Protein AF-A0A7X9GGC3-F1 (afdb_monomer_lite)

Sequence (359 aa):
ELAGDHRVLQQRFDADRTALFRSDPRTLWQEMLRDVRDAEDDEPYTGTAALLSRGYGDGPHRGIAFVTVCRCLGIPARLNPETRSPQYFDGARFVDVQARESDRLVACTLTAPGRDDTPRYGVDWTISRLQRTPYGMDFSTIDLGDVPWTDGAAHIRLEPGTYRVITTTRLPNGSQLAASQTLRVADEDRTIALDWRRPAQSDLLAHLPLEDLPLIADDGADTPLSEVLHGRRGVVFILDAHGSEPSIHVLDELRESLAERPDSDTGTEPVIALCPHDAPVSAPITAMLARLPRRFRLWRCSEPTAARLARITFVDPDKSPVIVVIRPGQAQDDPLTGIYACSGYNVGSVELALRLNRV

Structure (mmCIF, N/CA/C/O backbone):
data_AF-A0A7X9GGC3-F1
#
_entry.id   AF-A0A7X9GGC3-F1
#
loop_
_atom_site.group_PDB
_atom_site.id
_atom_site.type_symbol
_atom_site.label_atom_id
_atom_site.label_alt_id
_atom_site.label_comp_id
_atom_site.label_asym_id
_atom_site.label_entity_id
_atom_site.label_seq_id
_atom_site.pdbx_PDB_ins_code
_atom_site.Cartn_x
_atom_site.Cartn_y
_atom_site.Cartn_z
_atom_site.occupancy
_atom_site.B_iso_or_equiv
_atom_site.auth_seq_id
_atom_site.auth_comp_id
_atom_site.auth_asym_id
_atom_site.auth_atom_id
_atom_site.pdbx_PDB_model_num
ATOM 1 N N . GLU A 1 1 ? 30.949 33.202 -26.113 1.00 35.88 1 GLU A N 1
ATOM 2 C CA . GLU A 1 1 ? 32.213 32.697 -26.699 1.00 35.88 1 GLU A CA 1
ATOM 3 C C . GLU A 1 1 ? 32.019 31.614 -27.780 1.00 35.88 1 GLU A C 1
ATOM 5 O O . GLU A 1 1 ? 32.900 30.801 -27.993 1.00 35.88 1 GLU A O 1
ATOM 10 N N . LEU A 1 2 ? 30.919 31.606 -28.549 1.00 37.94 2 LEU A N 1
ATOM 11 C CA . LEU A 1 2 ? 30.657 30.540 -29.543 1.00 37.94 2 LEU A CA 1
ATOM 12 C C . LEU A 1 2 ? 31.367 30.722 -30.904 1.00 37.94 2 LEU A C 1
ATOM 14 O O . LEU A 1 2 ? 31.345 29.815 -31.728 1.00 37.94 2 LEU A O 1
ATOM 18 N N . ALA A 1 3 ? 32.000 31.872 -31.159 1.00 40.12 3 ALA A N 1
ATOM 19 C CA . ALA A 1 3 ? 32.629 32.181 -32.450 1.00 40.12 3 ALA A CA 1
ATOM 20 C C . ALA A 1 3 ? 34.144 31.879 -32.509 1.00 40.12 3 ALA A C 1
ATOM 22 O O . ALA A 1 3 ? 34.716 31.876 -33.597 1.00 40.12 3 ALA A O 1
ATOM 23 N N . GLY A 1 4 ? 34.796 31.623 -31.366 1.00 48.16 4 GLY A N 1
ATOM 24 C CA . GLY A 1 4 ? 36.249 31.407 -31.290 1.00 48.16 4 GLY A CA 1
ATOM 25 C C . GLY A 1 4 ? 36.707 29.998 -31.685 1.00 48.16 4 GLY A C 1
ATOM 26 O O . GLY A 1 4 ? 37.769 29.847 -32.284 1.00 48.16 4 GLY A O 1
ATOM 27 N N . ASP A 1 5 ? 35.887 28.975 -31.424 1.00 62.72 5 ASP A N 1
ATOM 28 C CA . ASP A 1 5 ? 36.300 27.570 -31.556 1.00 62.72 5 ASP A CA 1
ATOM 29 C C . ASP A 1 5 ? 36.172 27.002 -32.978 1.00 62.72 5 ASP A C 1
ATOM 31 O O . ASP A 1 5 ? 36.954 26.142 -33.373 1.00 62.72 5 ASP A O 1
ATOM 35 N N . HIS A 1 6 ? 35.232 27.485 -33.797 1.00 65.50 6 HIS A N 1
ATOM 36 C CA . HIS A 1 6 ? 34.897 26.832 -35.072 1.00 65.50 6 HIS A CA 1
ATOM 37 C C . HIS A 1 6 ? 36.065 26.817 -36.072 1.00 65.50 6 HIS A C 1
ATOM 39 O O . HIS A 1 6 ? 36.356 25.796 -36.693 1.00 65.50 6 HIS A O 1
ATOM 45 N N . ARG A 1 7 ? 36.775 27.944 -36.205 1.00 68.31 7 ARG A N 1
ATOM 46 C CA . ARG A 1 7 ? 37.911 28.073 -37.131 1.00 68.31 7 ARG A CA 1
ATOM 47 C C . ARG A 1 7 ? 39.134 27.288 -36.647 1.00 68.31 7 ARG A C 1
ATOM 49 O O . ARG A 1 7 ? 39.842 26.714 -37.466 1.00 68.31 7 ARG A O 1
ATOM 56 N N . VAL A 1 8 ? 39.344 27.225 -35.332 1.00 70.12 8 VAL A N 1
ATOM 57 C CA . VAL A 1 8 ? 40.427 26.449 -34.706 1.00 70.12 8 VAL A CA 1
ATOM 58 C C . VAL A 1 8 ? 40.181 24.949 -34.877 1.00 70.12 8 VAL A C 1
ATOM 60 O O . VAL A 1 8 ? 41.088 24.217 -35.263 1.00 70.12 8 VAL A O 1
ATOM 63 N N . LEU A 1 9 ? 38.944 24.490 -34.666 1.00 69.75 9 LEU A N 1
ATOM 64 C CA . LEU A 1 9 ? 38.561 23.087 -34.844 1.00 69.75 9 LEU A CA 1
ATOM 65 C C . LEU A 1 9 ? 38.640 22.642 -36.309 1.00 69.75 9 LEU A C 1
ATOM 67 O O . LEU A 1 9 ? 39.094 21.535 -36.579 1.00 69.75 9 LEU A O 1
ATOM 71 N N . GLN A 1 10 ? 38.269 23.508 -37.258 1.00 70.69 10 GLN A N 1
ATOM 72 C CA . GLN A 1 10 ? 38.419 23.229 -38.692 1.00 70.69 10 GLN A CA 1
ATOM 73 C C . GLN A 1 10 ? 39.882 23.144 -39.142 1.00 70.69 10 GLN A C 1
ATOM 75 O O . GLN A 1 10 ? 40.191 22.380 -40.045 1.00 70.69 10 GLN A O 1
ATOM 80 N N . GLN A 1 11 ? 40.784 23.911 -38.523 1.00 76.50 11 GLN A N 1
ATOM 81 C CA . GLN A 1 11 ? 42.219 23.899 -38.841 1.00 76.50 11 GLN A CA 1
ATOM 82 C C . GLN A 1 11 ? 42.990 22.772 -38.139 1.00 76.50 11 GLN A C 1
ATOM 84 O O . GLN A 1 11 ? 44.150 22.531 -38.462 1.00 76.50 11 GLN A O 1
ATOM 89 N N . ARG A 1 12 ? 42.362 22.086 -37.176 1.00 75.94 12 ARG A N 1
ATOM 90 C CA . ARG A 1 12 ? 42.974 20.990 -36.415 1.00 75.94 12 ARG A CA 1
ATOM 91 C C . ARG A 1 12 ? 43.132 19.704 -37.228 1.00 75.94 12 ARG A C 1
ATOM 93 O O . ARG A 1 12 ? 44.002 18.894 -36.914 1.00 75.94 12 ARG A O 1
ATOM 100 N N . PHE A 1 13 ? 42.292 19.511 -38.238 1.00 82.31 13 PHE A N 1
ATOM 101 C CA . PHE A 1 13 ? 42.288 18.322 -39.079 1.00 82.31 13 PHE A CA 1
ATOM 102 C C . PHE A 1 13 ? 42.660 18.707 -40.509 1.00 82.31 13 PHE A C 1
ATOM 104 O O . PHE A 1 13 ? 42.188 19.715 -41.032 1.00 82.31 13 PHE A O 1
ATOM 111 N N . ASP A 1 14 ? 43.517 17.909 -41.138 1.00 85.69 14 ASP A N 1
ATOM 112 C CA . ASP A 1 14 ? 43.840 18.076 -42.552 1.00 85.69 14 ASP A CA 1
ATOM 113 C C . ASP A 1 14 ? 42.659 17.658 -43.452 1.00 85.69 14 ASP A C 1
ATOM 115 O O . ASP A 1 14 ? 41.604 17.193 -42.996 1.00 85.69 14 ASP A O 1
ATOM 119 N N . ALA A 1 15 ? 42.818 17.879 -44.758 1.00 84.75 15 ALA A N 1
ATOM 120 C CA . ALA A 1 15 ? 41.777 17.591 -45.739 1.00 84.75 15 ALA A CA 1
ATOM 121 C C . ALA A 1 15 ? 41.436 16.092 -45.809 1.00 84.75 15 ALA A C 1
ATOM 123 O O . ALA A 1 15 ? 40.259 15.748 -45.927 1.00 84.75 15 ALA A O 1
ATOM 124 N N . ASP A 1 16 ? 42.437 15.218 -45.675 1.00 86.62 16 ASP A N 1
ATOM 125 C CA . ASP A 1 16 ? 42.273 13.766 -45.776 1.00 86.62 16 ASP A CA 1
ATOM 126 C C . ASP A 1 16 ? 41.499 13.211 -44.576 1.00 86.62 16 ASP A C 1
ATOM 128 O O . ASP A 1 16 ? 40.544 12.450 -44.742 1.00 86.62 16 ASP A O 1
ATOM 132 N N . ARG A 1 17 ? 41.821 13.662 -43.358 1.00 85.75 17 ARG A N 1
ATOM 133 C CA . ARG A 1 17 ? 41.073 13.309 -42.142 1.00 85.75 17 ARG A CA 1
ATOM 134 C C . ARG A 1 17 ? 39.672 13.894 -42.157 1.00 85.75 17 ARG A C 1
ATOM 136 O O . ARG A 1 17 ? 38.720 13.213 -41.794 1.00 85.75 17 ARG A O 1
ATOM 143 N N . THR A 1 18 ? 39.513 15.128 -42.634 1.00 86.69 18 THR A N 1
ATOM 144 C CA . THR A 1 18 ? 38.184 15.736 -42.790 1.00 86.69 18 THR A CA 1
ATOM 145 C C . THR A 1 18 ? 37.310 14.928 -43.751 1.00 86.69 18 THR A C 1
ATOM 147 O O . THR A 1 18 ? 36.130 14.709 -43.471 1.00 86.69 18 THR A O 1
ATOM 150 N N . ALA A 1 19 ? 37.871 14.457 -44.869 1.00 87.62 19 ALA A N 1
ATOM 151 C CA . ALA A 1 19 ? 37.175 13.576 -45.801 1.00 87.62 19 ALA A CA 1
ATOM 152 C C . ALA A 1 19 ? 36.832 12.222 -45.158 1.00 87.62 19 ALA A C 1
ATOM 154 O O . ALA A 1 19 ? 35.690 11.773 -45.278 1.00 87.62 19 ALA A O 1
ATOM 155 N N . LEU A 1 20 ? 37.766 11.625 -44.408 1.00 89.50 20 LEU A N 1
ATOM 156 C CA . LEU A 1 20 ? 37.541 10.382 -43.667 1.00 89.50 20 LEU A CA 1
ATOM 157 C C . LEU A 1 20 ? 36.374 10.519 -42.680 1.00 89.50 20 LEU A C 1
ATOM 159 O O . LEU A 1 20 ? 35.430 9.734 -42.741 1.00 89.50 20 LEU A O 1
ATOM 163 N N . PHE A 1 21 ? 36.374 11.553 -41.839 1.00 90.81 21 PHE A N 1
ATOM 164 C CA . PHE A 1 21 ? 35.319 11.772 -40.845 1.00 90.81 21 PHE A CA 1
ATOM 165 C C . PHE A 1 21 ? 33.959 12.063 -41.473 1.00 90.81 21 PHE A C 1
ATOM 167 O O . PHE A 1 21 ? 32.935 11.689 -40.910 1.00 90.81 21 PHE A O 1
ATOM 174 N N . ARG A 1 22 ? 33.925 12.712 -42.641 1.00 88.12 22 ARG A N 1
ATOM 175 C CA . ARG A 1 22 ? 32.678 12.896 -43.396 1.00 88.12 22 ARG A CA 1
ATOM 176 C C . ARG A 1 22 ? 32.149 11.587 -43.968 1.00 88.12 22 ARG A C 1
ATOM 178 O O . ARG A 1 22 ? 30.937 11.422 -44.030 1.00 88.12 22 ARG A O 1
ATOM 185 N N . SER A 1 23 ? 33.039 10.690 -44.395 1.00 87.38 23 SER A N 1
ATOM 186 C CA . SER A 1 23 ? 32.658 9.379 -44.931 1.00 87.38 23 SER A CA 1
ATOM 187 C C . SER A 1 23 ? 32.242 8.386 -43.844 1.00 87.38 23 SER A C 1
ATOM 189 O O . SER A 1 23 ? 31.329 7.597 -44.065 1.00 87.38 23 SER A O 1
ATOM 191 N N . ASP A 1 24 ? 32.860 8.460 -42.662 1.00 87.25 24 ASP A N 1
ATOM 192 C CA . ASP A 1 24 ? 32.514 7.651 -41.497 1.00 87.25 24 ASP A CA 1
ATOM 193 C C . ASP A 1 24 ? 32.725 8.446 -40.193 1.00 87.25 24 ASP A C 1
ATOM 195 O O . ASP A 1 24 ? 33.818 8.424 -39.610 1.00 87.25 24 ASP A O 1
ATOM 199 N N . PRO A 1 25 ? 31.678 9.121 -39.678 1.00 89.25 25 PRO A N 1
ATOM 200 C CA . PRO A 1 25 ? 31.756 9.883 -38.433 1.00 89.25 25 PRO A CA 1
ATOM 201 C C . PRO A 1 25 ? 32.123 9.042 -37.201 1.00 89.25 25 PRO A C 1
ATOM 203 O O . PRO A 1 25 ? 32.525 9.600 -36.181 1.00 89.25 25 PRO A O 1
ATOM 206 N N . ARG A 1 26 ? 32.047 7.704 -37.252 1.00 86.56 26 ARG A N 1
ATOM 207 C CA . ARG A 1 26 ? 32.469 6.849 -36.128 1.00 86.56 26 ARG A CA 1
ATOM 208 C C . ARG A 1 26 ? 33.982 6.842 -35.956 1.00 86.56 26 ARG A C 1
ATOM 210 O O . ARG A 1 26 ? 34.460 6.735 -34.825 1.00 86.56 26 ARG A O 1
ATOM 217 N N . THR A 1 27 ? 34.739 7.011 -37.040 1.00 88.00 27 THR A N 1
ATOM 218 C CA . THR A 1 27 ? 36.204 7.132 -36.966 1.00 88.00 27 THR A CA 1
ATOM 219 C C . THR A 1 27 ? 36.616 8.367 -36.167 1.00 88.00 27 THR A C 1
ATOM 221 O O . THR A 1 27 ? 37.540 8.285 -35.361 1.00 88.00 27 THR A O 1
ATOM 224 N N . LEU A 1 28 ? 35.861 9.469 -36.280 1.00 87.81 28 LEU A N 1
ATOM 225 C CA . LEU A 1 28 ? 36.056 10.669 -35.464 1.00 87.81 28 LEU A CA 1
ATOM 226 C C . LEU A 1 28 ? 35.858 10.370 -33.975 1.00 87.81 28 LEU A C 1
ATOM 228 O O . LEU A 1 28 ? 36.680 10.772 -33.159 1.00 87.81 28 LEU A O 1
ATOM 232 N N . TRP A 1 29 ? 34.797 9.646 -33.607 1.00 86.94 29 TRP A N 1
ATOM 233 C CA . TRP A 1 29 ? 34.545 9.259 -32.214 1.00 86.94 29 TRP A CA 1
ATOM 234 C C . TRP A 1 29 ? 35.658 8.376 -31.643 1.00 86.94 29 TRP A C 1
ATOM 236 O O . TRP A 1 29 ? 36.139 8.617 -30.537 1.00 86.94 29 TRP A O 1
ATOM 246 N N . GLN A 1 30 ? 36.098 7.377 -32.410 1.00 82.69 30 GLN A N 1
ATOM 247 C CA . GLN A 1 30 ? 37.182 6.480 -32.008 1.00 82.69 30 GLN A CA 1
ATOM 248 C C . GLN A 1 30 ? 38.517 7.211 -31.859 1.00 82.69 30 GLN A C 1
ATOM 250 O O . GLN A 1 30 ? 39.311 6.870 -30.986 1.00 82.69 30 GLN A O 1
ATOM 255 N N . GLU A 1 31 ? 38.780 8.194 -32.717 1.00 82.38 31 GLU A N 1
ATOM 256 C CA . GLU A 1 31 ? 40.016 8.965 -32.689 1.00 82.38 31 GLU A CA 1
ATOM 257 C C . GLU A 1 31 ? 40.007 10.018 -31.576 1.00 82.38 31 GLU A C 1
ATOM 259 O O . GLU A 1 31 ? 40.961 10.098 -30.806 1.00 82.38 31 GLU A O 1
ATOM 264 N N . MET A 1 32 ? 38.913 10.772 -31.435 1.00 76.88 32 MET A N 1
ATOM 265 C CA . MET A 1 32 ? 38.769 11.813 -30.413 1.00 76.88 32 MET A CA 1
ATOM 266 C C . MET A 1 32 ? 38.850 11.265 -28.991 1.00 76.88 32 MET A C 1
ATOM 268 O O . MET A 1 32 ? 39.280 11.987 -28.099 1.00 76.88 32 MET A O 1
ATOM 272 N N . LEU A 1 33 ? 38.414 10.024 -28.770 1.00 70.19 33 LEU A N 1
ATOM 273 C CA . LEU A 1 33 ? 38.319 9.430 -27.436 1.00 70.19 33 LEU A CA 1
ATOM 274 C C . LEU A 1 33 ? 39.412 8.410 -27.127 1.00 70.19 33 LEU A C 1
ATOM 276 O O . LEU A 1 33 ? 39.387 7.822 -26.048 1.00 70.19 33 LEU A O 1
ATOM 280 N N . ARG A 1 34 ? 40.361 8.196 -28.046 1.00 70.00 34 ARG A N 1
ATOM 281 C CA . ARG A 1 34 ? 41.431 7.202 -27.884 1.00 70.00 34 ARG A CA 1
ATOM 282 C C . ARG A 1 34 ? 42.284 7.451 -26.639 1.00 70.00 34 ARG A C 1
ATOM 284 O O . ARG A 1 34 ? 42.622 6.497 -25.949 1.00 70.00 34 ARG A O 1
ATOM 291 N N . ASP A 1 35 ? 42.563 8.720 -26.345 1.00 64.88 35 ASP A N 1
ATOM 292 C CA . ASP A 1 35 ? 43.483 9.145 -25.281 1.00 64.88 35 ASP A CA 1
ATOM 293 C C . ASP A 1 35 ? 42.806 10.038 -24.220 1.00 64.88 35 ASP A C 1
ATOM 295 O O . ASP A 1 35 ? 43.486 10.723 -23.456 1.00 64.88 35 ASP A O 1
ATOM 299 N N . VAL A 1 36 ? 41.465 10.051 -24.165 1.00 68.81 36 VAL A N 1
ATOM 300 C CA . VAL A 1 36 ? 40.707 10.866 -23.199 1.00 68.81 36 VAL A CA 1
ATOM 301 C C . VAL A 1 36 ? 40.514 10.097 -21.895 1.00 68.81 36 VAL A C 1
ATOM 303 O O . VAL A 1 36 ? 39.917 9.020 -21.882 1.00 68.81 36 VAL A O 1
ATOM 306 N N . ARG A 1 37 ? 40.994 10.673 -20.793 1.00 65.12 37 ARG A N 1
ATOM 307 C CA . ARG A 1 37 ? 40.812 10.165 -19.431 1.00 65.12 37 ARG A CA 1
ATOM 308 C C . ARG A 1 37 ? 39.558 10.761 -18.796 1.00 65.12 37 ARG A C 1
ATOM 310 O O . ARG A 1 37 ? 39.105 11.847 -19.173 1.00 65.12 37 ARG A O 1
ATOM 317 N N . ASP A 1 38 ? 38.980 10.029 -17.850 1.00 63.62 38 ASP A N 1
ATOM 318 C CA . ASP A 1 38 ? 37.933 10.580 -16.990 1.00 63.62 38 ASP A CA 1
ATOM 319 C C . ASP A 1 38 ? 38.560 11.670 -16.106 1.00 63.62 38 ASP A C 1
ATOM 321 O O . ASP A 1 38 ? 39.691 11.514 -15.643 1.00 63.62 38 ASP A O 1
ATOM 325 N N . ALA A 1 39 ? 37.866 12.798 -15.954 1.00 60.16 39 ALA A N 1
ATOM 326 C CA . ALA A 1 39 ? 38.294 13.855 -15.043 1.00 60.16 39 ALA A CA 1
ATOM 327 C C . ALA A 1 39 ? 38.060 13.392 -13.594 1.00 60.16 39 ALA A C 1
ATOM 329 O O . ALA A 1 39 ? 37.035 12.768 -13.319 1.00 60.16 39 ALA A O 1
ATOM 330 N N . GLU A 1 40 ? 39.001 13.669 -12.688 1.00 57.81 40 GLU A N 1
ATOM 331 C CA . GLU A 1 40 ? 38.788 13.472 -11.246 1.00 57.81 40 GLU A CA 1
ATOM 332 C C . GLU A 1 40 ? 37.799 14.531 -10.715 1.00 57.81 40 GLU A C 1
ATOM 334 O O . GLU A 1 40 ? 37.705 15.621 -11.284 1.00 57.81 40 GLU A O 1
ATOM 339 N N . ASP A 1 41 ? 37.062 14.212 -9.640 1.00 54.91 41 ASP A N 1
ATOM 340 C CA . ASP A 1 41 ? 35.881 14.957 -9.143 1.00 54.91 41 ASP A CA 1
ATOM 341 C C . ASP A 1 41 ? 36.105 16.467 -8.866 1.00 54.91 41 ASP A C 1
ATOM 343 O O . ASP A 1 41 ? 35.134 17.218 -8.772 1.00 54.91 41 ASP A O 1
ATOM 347 N N . ASP A 1 42 ? 37.359 16.931 -8.790 1.00 53.62 42 ASP A N 1
ATOM 348 C CA . ASP A 1 42 ? 37.739 18.317 -8.472 1.00 53.62 42 ASP A CA 1
ATOM 349 C C . ASP A 1 42 ? 38.273 19.143 -9.671 1.00 53.62 42 ASP A C 1
ATOM 351 O O . ASP A 1 42 ? 38.670 20.302 -9.496 1.00 53.62 42 ASP A O 1
ATOM 355 N N . GLU A 1 43 ? 38.294 18.614 -10.903 1.00 54.84 43 GLU A N 1
ATOM 356 C CA . GLU A 1 43 ? 38.763 19.389 -12.066 1.00 54.84 43 GLU A CA 1
ATOM 357 C C . GLU A 1 43 ? 37.673 20.306 -12.672 1.00 54.84 43 GLU A C 1
ATOM 359 O O . GLU A 1 43 ? 36.543 19.880 -12.922 1.00 54.84 43 GLU A O 1
ATOM 364 N N . PRO A 1 44 ? 37.986 21.586 -12.973 1.00 51.25 44 PRO A N 1
ATOM 365 C CA . PRO A 1 44 ? 37.007 22.531 -13.501 1.00 51.25 44 PRO A CA 1
ATOM 366 C C . PRO A 1 44 ? 36.500 22.123 -14.891 1.00 51.25 44 PRO A C 1
ATOM 368 O O . PRO A 1 44 ? 37.287 21.832 -15.791 1.00 51.25 44 PRO A O 1
ATOM 371 N N . TYR A 1 45 ? 35.175 22.187 -15.064 1.00 53.69 45 TYR A N 1
ATOM 372 C CA . TYR A 1 45 ? 34.436 21.926 -16.305 1.00 53.69 45 TYR A CA 1
ATOM 373 C C . TYR A 1 45 ? 35.156 22.451 -17.558 1.00 53.69 45 TYR A C 1
ATOM 375 O O . TYR A 1 45 ? 35.394 23.652 -17.708 1.00 53.69 45 TYR A O 1
ATOM 383 N N . THR A 1 46 ? 35.480 21.547 -18.487 1.00 56.25 46 THR A N 1
ATOM 384 C CA . THR A 1 46 ? 36.218 21.867 -19.714 1.00 56.25 46 THR A CA 1
ATOM 385 C C . THR A 1 46 ? 35.306 21.841 -20.947 1.00 56.25 46 THR A C 1
ATOM 387 O O . THR A 1 46 ? 34.575 20.888 -21.199 1.00 56.25 46 THR A O 1
ATOM 390 N N . GLY A 1 47 ? 35.338 22.911 -21.753 1.00 64.25 47 GLY A N 1
ATOM 391 C CA . GLY A 1 47 ? 34.654 22.961 -23.052 1.00 64.25 47 GLY A CA 1
ATOM 392 C C . GLY A 1 47 ? 35.307 22.052 -24.107 1.00 64.25 47 GLY A C 1
ATOM 393 O O . GLY A 1 47 ? 36.403 21.530 -23.904 1.00 64.25 47 GLY A O 1
ATOM 394 N N . THR A 1 48 ? 34.673 21.897 -25.277 1.00 68.81 48 THR A N 1
ATOM 395 C CA . THR A 1 48 ? 35.141 21.019 -26.374 1.00 68.81 48 THR A CA 1
ATOM 396 C C . THR A 1 48 ? 36.612 21.237 -26.751 1.00 68.81 48 THR A C 1
ATOM 398 O O . THR A 1 48 ? 37.344 20.268 -26.951 1.00 68.81 48 THR A O 1
ATOM 401 N N . ALA A 1 49 ? 37.076 22.488 -26.799 1.00 66.62 49 ALA A N 1
ATOM 402 C CA . ALA A 1 49 ? 38.472 22.807 -27.095 1.00 66.62 49 ALA A CA 1
ATOM 403 C C . ALA A 1 49 ? 39.451 22.310 -26.015 1.00 66.62 49 ALA A C 1
ATOM 405 O O . ALA A 1 49 ? 40.560 21.874 -26.333 1.00 66.62 49 ALA A O 1
ATOM 406 N N . ALA A 1 50 ? 39.046 22.340 -24.745 1.00 64.31 50 ALA A N 1
ATOM 407 C CA . ALA A 1 50 ? 39.859 21.890 -23.624 1.00 64.31 50 ALA A CA 1
ATOM 408 C C . ALA A 1 50 ? 39.877 20.356 -23.513 1.00 64.31 50 ALA A C 1
ATOM 410 O O . ALA A 1 50 ? 40.957 19.804 -23.316 1.00 64.31 50 ALA A O 1
ATOM 411 N N . LEU A 1 51 ? 38.757 19.674 -23.782 1.00 72.25 51 LEU A N 1
ATOM 412 C CA . LEU A 1 51 ? 38.714 18.210 -23.913 1.00 72.25 51 LEU A CA 1
ATOM 413 C C . LEU A 1 51 ? 39.674 17.728 -25.007 1.00 72.25 51 LEU A C 1
ATOM 415 O O . LEU A 1 51 ? 40.510 16.856 -24.774 1.00 72.25 51 LEU A O 1
ATOM 419 N N . LEU A 1 52 ? 39.627 18.364 -26.180 1.00 70.44 52 LEU A N 1
ATOM 420 C CA . LEU A 1 52 ? 40.498 18.029 -27.307 1.00 70.44 52 LEU A CA 1
ATOM 421 C C . LEU A 1 52 ? 41.975 18.365 -27.057 1.00 70.44 52 LEU A C 1
ATOM 423 O O . LEU A 1 52 ? 42.851 17.721 -27.626 1.00 70.44 52 LEU A O 1
ATOM 427 N N . SER A 1 53 ? 42.283 19.393 -26.267 1.00 68.25 53 SER A N 1
ATOM 428 C CA . SER A 1 53 ? 43.670 19.846 -26.065 1.00 68.25 53 SER A CA 1
ATOM 429 C C . SER A 1 53 ? 44.347 19.225 -24.846 1.00 68.25 53 SER A C 1
ATOM 431 O O . SER A 1 53 ? 45.568 19.113 -24.839 1.00 68.25 53 SER A O 1
ATOM 433 N N . ARG A 1 54 ? 43.580 18.840 -23.820 1.00 66.50 54 ARG A N 1
ATOM 434 C CA . ARG A 1 54 ? 44.104 18.320 -22.548 1.00 66.50 54 ARG A CA 1
ATOM 435 C C . ARG A 1 54 ? 43.844 16.830 -22.338 1.00 66.50 54 ARG A C 1
ATOM 437 O O . ARG A 1 54 ? 44.521 16.240 -21.509 1.00 66.50 54 ARG A O 1
ATOM 444 N N . GLY A 1 55 ? 42.911 16.226 -23.079 1.00 67.50 55 GLY A N 1
ATOM 445 C CA . GLY A 1 55 ? 42.620 14.795 -22.969 1.00 67.50 55 GLY A CA 1
ATOM 446 C C . GLY A 1 55 ? 41.836 14.411 -21.711 1.00 67.50 55 GLY A C 1
ATOM 447 O O . GLY A 1 55 ? 41.958 13.280 -21.256 1.00 67.50 55 GLY A O 1
ATOM 448 N N . TYR A 1 56 ? 41.030 15.322 -21.159 1.00 64.94 56 TYR A N 1
ATOM 449 C CA . TYR A 1 56 ? 40.162 15.068 -20.001 1.00 64.94 56 TYR A CA 1
ATOM 450 C C . TYR A 1 56 ? 38.705 15.378 -20.343 1.00 64.94 56 TYR A C 1
ATOM 452 O O . TYR A 1 56 ? 38.421 16.384 -20.995 1.00 64.94 56 TYR A O 1
ATOM 460 N N . GLY A 1 57 ? 37.778 14.523 -19.909 1.00 64.94 57 GLY A N 1
ATOM 461 C CA . GLY A 1 57 ? 36.343 14.792 -20.010 1.00 64.94 57 GLY A CA 1
ATOM 462 C C . GLY A 1 57 ? 35.469 13.578 -19.711 1.00 64.94 57 GLY A C 1
ATOM 463 O O . GLY A 1 57 ? 35.815 12.454 -20.084 1.00 64.94 57 GLY A O 1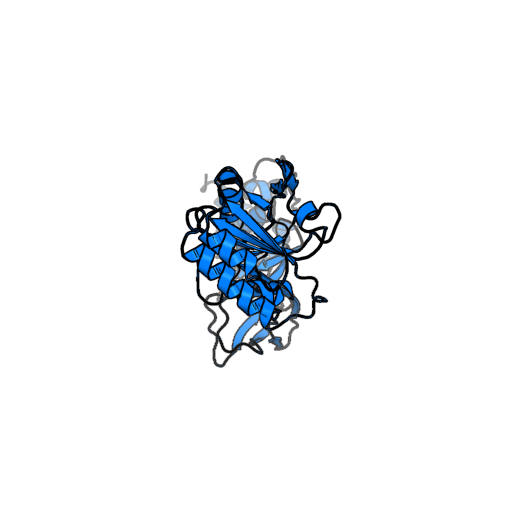
ATOM 464 N N . ASP A 1 58 ? 34.323 13.814 -19.072 1.00 65.75 58 ASP A N 1
ATOM 465 C CA . ASP A 1 58 ? 33.324 12.792 -18.740 1.00 65.75 58 ASP A CA 1
ATOM 466 C C . ASP A 1 58 ? 32.462 12.367 -19.957 1.00 65.75 58 ASP A C 1
ATOM 468 O O . ASP A 1 58 ? 32.577 12.904 -21.064 1.00 65.75 58 ASP A O 1
ATOM 472 N N . GLY A 1 59 ? 31.573 11.387 -19.761 1.00 66.62 59 GLY A N 1
ATOM 473 C CA . GLY A 1 59 ? 30.669 10.883 -20.804 1.00 66.62 59 GLY A CA 1
ATOM 474 C C . GLY A 1 59 ? 29.839 11.972 -21.515 1.00 66.62 59 GLY A C 1
ATOM 475 O O . GLY A 1 59 ? 29.909 12.065 -22.747 1.00 6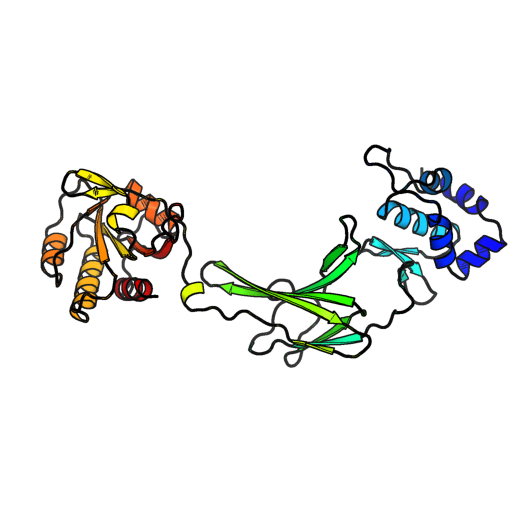6.62 59 GLY A O 1
ATOM 476 N N . PRO A 1 60 ? 29.068 12.803 -20.789 1.00 69.75 60 PRO A N 1
ATOM 477 C CA . PRO A 1 60 ? 28.319 13.922 -21.366 1.00 69.75 60 PRO A CA 1
ATOM 478 C C . PRO A 1 60 ? 29.166 14.896 -22.201 1.00 69.75 60 PRO A C 1
ATOM 480 O O . PRO A 1 60 ? 28.770 15.262 -23.314 1.00 69.75 60 PRO A O 1
ATOM 483 N N . HIS A 1 61 ? 30.350 15.283 -21.721 1.00 74.94 61 HIS A N 1
ATOM 484 C CA . HIS A 1 61 ? 31.225 16.229 -22.420 1.00 74.94 61 HIS A CA 1
ATOM 485 C C . HIS A 1 61 ? 31.827 15.627 -23.693 1.00 74.94 61 HIS A C 1
ATOM 487 O O . HIS A 1 61 ? 31.936 16.323 -24.706 1.00 74.94 61 HIS A O 1
ATOM 493 N N . ARG A 1 62 ? 32.140 14.325 -23.695 1.00 79.12 62 ARG A N 1
ATOM 494 C CA . ARG A 1 62 ? 32.554 13.596 -24.909 1.00 79.12 62 ARG A CA 1
ATOM 495 C C . ARG A 1 62 ? 31.468 13.631 -25.983 1.00 79.12 62 ARG A C 1
ATOM 497 O O . ARG A 1 62 ? 31.770 13.881 -27.150 1.00 79.12 62 ARG A O 1
ATOM 504 N N . GLY A 1 63 ? 30.205 13.449 -25.590 1.00 83.69 63 GLY A N 1
ATOM 505 C CA . GLY A 1 63 ? 29.060 13.547 -26.498 1.00 83.69 63 GLY A CA 1
ATOM 506 C C . GLY A 1 63 ? 28.897 14.943 -27.104 1.00 83.69 63 GLY A C 1
ATOM 507 O O . GLY A 1 63 ? 28.756 15.081 -28.321 1.00 83.69 63 GLY A O 1
ATOM 508 N N . ILE A 1 64 ? 28.990 15.988 -26.278 1.00 84.50 64 ILE A N 1
ATOM 509 C CA . ILE A 1 64 ? 28.936 17.385 -26.735 1.00 84.50 64 ILE A CA 1
ATOM 510 C C . ILE A 1 64 ? 30.109 17.697 -27.672 1.00 84.50 64 ILE A C 1
ATOM 512 O O . ILE A 1 64 ? 29.905 18.286 -28.733 1.00 84.50 64 ILE A O 1
ATOM 516 N N . ALA A 1 65 ? 31.327 17.281 -27.317 1.00 83.56 65 ALA A N 1
ATOM 517 C CA . ALA A 1 65 ? 32.520 17.497 -28.129 1.00 83.56 65 ALA A CA 1
ATOM 518 C C . ALA A 1 65 ? 32.392 16.848 -29.509 1.00 83.56 65 ALA A C 1
ATOM 520 O O . ALA A 1 65 ? 32.642 17.506 -30.518 1.00 83.56 65 ALA A O 1
ATOM 521 N N . PHE A 1 66 ? 31.935 15.597 -29.562 1.00 88.25 66 PHE A N 1
ATOM 522 C CA . PHE A 1 66 ? 31.686 14.898 -30.817 1.00 88.25 66 PHE A CA 1
ATOM 523 C C . PHE A 1 66 ? 30.699 15.652 -31.717 1.00 88.25 66 PHE A C 1
ATOM 525 O O . PHE A 1 66 ? 30.995 15.903 -32.885 1.00 88.25 66 PHE A O 1
ATOM 532 N N . VAL A 1 67 ? 29.550 16.066 -31.171 1.00 89.62 67 VAL A N 1
ATOM 533 C CA . VAL A 1 67 ? 28.523 16.800 -31.928 1.00 89.62 67 VAL A CA 1
ATOM 534 C C . VAL A 1 67 ? 29.056 18.146 -32.425 1.00 89.62 67 VAL A C 1
ATOM 536 O O . VAL A 1 67 ? 28.810 18.523 -33.573 1.00 89.62 67 VAL A O 1
ATOM 539 N N . THR A 1 68 ? 29.803 18.865 -31.586 1.00 88.31 68 THR A N 1
ATOM 540 C CA . THR A 1 68 ? 30.413 20.153 -31.938 1.00 88.31 68 THR A CA 1
ATOM 541 C C . THR A 1 68 ? 31.417 19.999 -33.077 1.00 88.31 68 THR A C 1
ATOM 543 O O . THR A 1 68 ? 31.341 20.747 -34.054 1.00 88.31 68 THR A O 1
ATOM 546 N N . VAL A 1 69 ? 32.314 19.009 -33.009 1.00 87.31 69 VAL A N 1
ATOM 547 C CA . VAL A 1 69 ? 33.307 18.766 -34.066 1.00 87.31 69 VAL A CA 1
ATOM 548 C C . VAL A 1 69 ? 32.634 18.304 -35.356 1.00 87.31 69 VAL A C 1
ATOM 550 O O . VAL A 1 69 ? 32.935 18.854 -36.413 1.00 87.31 69 VAL A O 1
ATOM 553 N N . CYS A 1 70 ? 31.659 17.391 -35.287 1.00 90.06 70 CYS A N 1
ATOM 554 C CA . CYS A 1 70 ? 30.875 16.978 -36.454 1.00 90.06 70 CYS A CA 1
ATOM 555 C C . CYS A 1 70 ? 30.278 18.185 -37.187 1.00 90.06 70 CYS A C 1
ATOM 557 O O . CYS A 1 70 ? 30.477 18.342 -38.392 1.00 90.06 70 CYS A O 1
ATOM 559 N N . ARG A 1 71 ? 29.619 19.089 -36.452 1.00 90.19 71 ARG A N 1
ATOM 560 C CA . ARG A 1 71 ? 29.019 20.301 -37.027 1.00 90.19 71 ARG A CA 1
ATOM 561 C C . ARG A 1 71 ? 30.065 21.228 -37.648 1.00 90.19 71 ARG A C 1
ATOM 563 O O . ARG A 1 71 ? 29.822 21.743 -38.735 1.00 90.19 71 ARG A O 1
ATOM 570 N N . CYS A 1 72 ? 31.240 21.369 -37.027 1.00 87.94 72 CYS A N 1
ATOM 571 C CA . CYS A 1 72 ? 32.351 22.146 -37.592 1.00 87.94 72 CYS A CA 1
ATOM 572 C C . CYS A 1 72 ? 32.857 21.578 -38.924 1.00 87.94 72 CYS A C 1
ATOM 574 O O . CYS A 1 72 ? 33.235 22.332 -39.825 1.00 87.94 72 CYS A O 1
ATOM 576 N N . LEU A 1 73 ? 32.840 20.251 -39.061 1.00 87.75 73 LEU A N 1
ATOM 577 C CA . LEU A 1 73 ? 33.228 19.541 -40.278 1.00 87.75 73 LEU A CA 1
ATOM 578 C C . LEU A 1 73 ? 32.093 19.461 -41.313 1.00 87.75 73 LEU A C 1
ATOM 580 O O . LEU A 1 73 ? 32.312 18.950 -42.411 1.00 87.75 73 LEU A O 1
ATOM 584 N N . GLY A 1 74 ? 30.905 19.999 -41.022 1.00 88.81 74 GLY A N 1
ATOM 585 C CA . GLY A 1 74 ? 29.744 19.971 -41.918 1.00 88.81 74 GLY A CA 1
ATOM 586 C C . GLY A 1 74 ? 28.946 18.664 -41.879 1.00 88.81 74 GLY A C 1
ATOM 587 O O . GLY A 1 74 ? 28.177 18.398 -42.797 1.00 88.81 74 GLY A O 1
ATOM 588 N N . ILE A 1 75 ? 29.122 17.850 -40.838 1.00 91.69 75 ILE A N 1
ATOM 589 C CA . ILE A 1 75 ? 28.364 16.618 -40.597 1.00 91.69 75 ILE A CA 1
ATOM 590 C C . ILE A 1 75 ? 27.157 16.974 -39.712 1.00 91.69 75 ILE A C 1
ATOM 592 O O . ILE A 1 75 ? 27.352 17.468 -38.593 1.00 91.69 75 ILE A O 1
ATOM 596 N N . PRO A 1 76 ? 25.905 16.743 -40.153 1.00 93.06 76 PRO A N 1
ATOM 597 C CA . PRO A 1 76 ? 24.747 16.971 -39.300 1.00 93.06 76 PRO A CA 1
ATOM 598 C C . PRO A 1 76 ? 24.787 16.018 -38.100 1.00 93.06 76 PRO A C 1
ATOM 600 O O . PRO A 1 76 ? 24.795 14.802 -38.254 1.00 93.06 76 PRO A O 1
ATOM 603 N N . ALA A 1 77 ? 24.815 16.576 -36.893 1.00 93.56 77 ALA A N 1
ATOM 604 C CA . ALA A 1 77 ? 24.908 15.822 -35.645 1.00 93.56 77 ALA A CA 1
ATOM 605 C C . ALA A 1 77 ? 24.054 16.468 -34.551 1.00 93.56 77 ALA A C 1
ATOM 607 O O . ALA A 1 77 ? 23.763 17.669 -34.615 1.00 93.56 77 ALA A O 1
ATOM 608 N N . ARG A 1 78 ? 23.636 15.689 -33.549 1.00 90.88 78 ARG A N 1
ATOM 609 C CA . ARG A 1 78 ? 22.840 16.150 -32.398 1.00 90.88 78 ARG A CA 1
ATOM 610 C C . ARG A 1 78 ? 23.051 15.256 -31.179 1.00 90.88 78 ARG A C 1
ATOM 612 O O . ARG A 1 78 ? 23.578 14.162 -31.308 1.00 90.88 78 ARG A O 1
ATOM 619 N N . LEU A 1 79 ? 22.605 15.709 -30.012 1.00 84.31 79 LEU A N 1
ATOM 620 C CA . LEU A 1 79 ? 22.350 14.807 -28.890 1.00 84.31 79 LEU A CA 1
ATOM 621 C C . LEU A 1 79 ? 20.918 14.281 -29.016 1.00 84.31 79 LEU A C 1
ATOM 623 O O . LEU A 1 79 ? 20.021 15.045 -29.387 1.00 84.31 79 LEU A O 1
ATOM 627 N N . ASN A 1 80 ? 20.708 12.999 -28.729 1.00 81.62 80 ASN A N 1
ATOM 628 C CA . ASN A 1 80 ? 19.375 12.423 -28.629 1.00 81.62 80 ASN A CA 1
ATOM 629 C C . ASN A 1 80 ? 18.579 13.175 -27.534 1.00 81.62 80 ASN A C 1
ATOM 631 O O . ASN A 1 80 ? 19.094 13.317 -26.423 1.00 81.62 80 ASN A O 1
ATOM 635 N N . PRO A 1 81 ? 17.362 13.678 -27.813 1.00 67.38 81 PRO A N 1
ATOM 636 C CA . PRO A 1 81 ? 16.569 14.428 -26.835 1.00 67.38 81 PRO A CA 1
ATOM 637 C C . PRO A 1 81 ? 16.257 13.662 -25.541 1.00 67.38 81 PRO A C 1
ATOM 639 O O . PRO A 1 81 ? 16.147 14.282 -24.486 1.00 67.38 81 PRO A O 1
ATOM 642 N N . GLU A 1 82 ? 16.144 12.336 -25.618 1.00 60.69 82 GLU A N 1
ATOM 643 C CA . GLU A 1 82 ? 15.760 11.468 -24.502 1.00 60.69 82 GLU A CA 1
ATOM 644 C C . GLU A 1 82 ? 16.989 10.895 -23.796 1.00 60.69 82 GLU A C 1
ATOM 646 O O . GLU A 1 82 ? 17.197 11.105 -22.602 1.00 60.69 82 GLU A O 1
ATOM 651 N N . THR A 1 83 ? 17.851 10.206 -24.545 1.00 67.75 83 THR A N 1
ATOM 652 C CA . THR A 1 83 ? 18.995 9.473 -23.976 1.00 67.75 83 THR A CA 1
ATOM 653 C C . THR A 1 83 ? 20.245 10.337 -23.823 1.00 67.75 83 THR A C 1
ATOM 655 O O . THR A 1 83 ? 21.203 9.921 -23.173 1.00 67.75 83 THR A O 1
ATOM 658 N N . ARG A 1 84 ? 20.269 11.528 -24.440 1.00 73.75 84 ARG A N 1
ATOM 659 C CA . ARG A 1 84 ? 21.446 12.410 -24.559 1.00 73.75 84 ARG A CA 1
ATOM 660 C C . ARG A 1 84 ? 22.655 11.751 -25.234 1.00 73.75 84 ARG A C 1
ATOM 662 O O . ARG A 1 84 ? 23.759 12.288 -25.155 1.00 73.75 84 ARG A O 1
ATOM 669 N N . SER A 1 85 ? 22.464 10.629 -25.931 1.00 81.62 85 SER A N 1
ATOM 670 C CA . SER A 1 85 ? 23.519 9.974 -26.705 1.00 81.62 85 SER A CA 1
ATOM 671 C C . SER A 1 85 ? 23.938 10.830 -27.914 1.00 81.62 85 SER A C 1
ATOM 673 O O . SER A 1 85 ? 23.099 11.492 -28.534 1.00 81.62 85 SER A O 1
ATOM 675 N N . PRO A 1 86 ? 25.235 10.864 -28.270 1.00 86.88 86 PRO A N 1
ATOM 676 C CA . PRO A 1 86 ? 25.710 11.570 -29.456 1.00 86.88 86 PRO A CA 1
ATOM 677 C C . PRO A 1 86 ? 25.294 10.862 -30.753 1.00 86.88 86 PRO A C 1
ATOM 679 O O . PRO A 1 86 ? 25.618 9.694 -30.968 1.00 86.88 86 PRO A O 1
ATOM 682 N N . GLN A 1 87 ? 24.630 11.605 -31.640 1.00 89.56 87 GLN A N 1
ATOM 683 C CA . GLN A 1 87 ? 24.106 11.142 -32.926 1.00 89.56 87 GLN A CA 1
ATOM 684 C C . GLN A 1 87 ? 24.701 11.903 -34.109 1.00 89.56 87 GLN A C 1
ATOM 686 O O . GLN A 1 87 ? 24.908 13.116 -34.029 1.00 89.56 87 GLN A O 1
ATOM 691 N N . TYR A 1 88 ? 24.872 11.217 -35.239 1.00 92.19 88 TYR A N 1
ATOM 692 C CA . TYR A 1 88 ? 25.155 11.823 -36.545 1.00 92.19 88 TYR A CA 1
ATOM 693 C C . TYR A 1 88 ? 24.119 11.381 -37.585 1.00 92.19 88 TYR A C 1
ATOM 695 O O . TYR A 1 88 ? 23.456 10.361 -37.413 1.00 92.19 88 TYR A O 1
ATOM 703 N N . PHE A 1 89 ? 23.939 12.171 -38.640 1.00 88.44 89 PHE A N 1
ATOM 704 C CA . PHE A 1 89 ? 23.042 11.850 -39.746 1.00 88.44 89 PHE A CA 1
ATOM 705 C C . PHE A 1 89 ? 23.774 10.990 -40.778 1.00 88.44 89 PHE A C 1
ATOM 707 O O . PHE A 1 89 ? 24.772 11.432 -41.344 1.00 88.44 89 PHE A O 1
ATOM 714 N N . ASP A 1 90 ? 23.280 9.779 -41.027 1.00 82.12 90 ASP A N 1
ATOM 715 C CA . ASP A 1 90 ? 23.883 8.812 -41.961 1.00 82.12 90 ASP A CA 1
ATOM 716 C C . ASP A 1 90 ? 23.465 9.019 -43.432 1.00 82.12 90 ASP A C 1
ATOM 718 O O . ASP A 1 90 ? 23.871 8.263 -44.311 1.00 82.12 90 ASP A O 1
ATOM 722 N N . GLY A 1 91 ? 22.654 10.045 -43.706 1.00 79.25 91 GLY A N 1
ATOM 723 C CA . GLY A 1 91 ? 22.041 10.304 -45.012 1.00 79.25 91 GLY A CA 1
ATOM 724 C C . GLY A 1 91 ? 20.539 10.010 -45.049 1.00 79.25 91 GLY A C 1
ATOM 725 O O . GLY A 1 91 ? 19.845 10.554 -45.907 1.00 79.25 91 GLY A O 1
ATOM 726 N N . ALA A 1 92 ? 20.020 9.229 -44.097 1.00 78.69 92 ALA A N 1
ATOM 727 C CA . ALA A 1 92 ? 18.597 8.918 -43.970 1.00 78.69 92 ALA A CA 1
ATOM 728 C C . ALA A 1 92 ? 18.029 9.282 -42.590 1.00 78.69 92 ALA A C 1
ATOM 730 O O . ALA A 1 92 ? 16.919 9.809 -42.497 1.00 78.69 92 ALA A O 1
ATOM 731 N N . ARG A 1 93 ? 18.771 9.018 -41.510 1.00 81.31 93 ARG A N 1
ATOM 732 C CA . ARG A 1 93 ? 18.322 9.222 -40.126 1.00 81.31 93 ARG A CA 1
ATOM 733 C C . ARG A 1 93 ? 19.479 9.598 -39.204 1.00 81.31 93 ARG A C 1
ATOM 735 O O . ARG A 1 93 ? 20.650 9.470 -39.546 1.00 81.31 93 ARG A O 1
ATOM 742 N N . PHE A 1 94 ? 19.139 10.076 -38.010 1.00 84.19 94 PHE A N 1
ATOM 743 C CA . PHE A 1 94 ? 20.119 10.249 -36.942 1.00 84.19 94 PHE A CA 1
ATOM 744 C C . PHE A 1 94 ? 20.377 8.903 -36.260 1.00 84.19 94 PHE A C 1
ATOM 746 O O . PHE A 1 94 ? 19.436 8.288 -35.762 1.00 84.19 94 PHE A O 1
ATOM 753 N N . VAL A 1 95 ? 21.637 8.471 -36.233 1.00 83.00 95 VAL A N 1
ATOM 754 C CA . VAL A 1 95 ? 22.091 7.223 -35.604 1.00 83.00 95 VAL A CA 1
ATOM 755 C C . VAL A 1 95 ? 23.070 7.522 -34.475 1.00 83.00 95 VAL A C 1
ATOM 757 O O . VAL A 1 95 ? 23.873 8.452 -34.579 1.00 83.00 95 VAL A O 1
ATOM 760 N N . ASP A 1 96 ? 23.011 6.744 -33.393 1.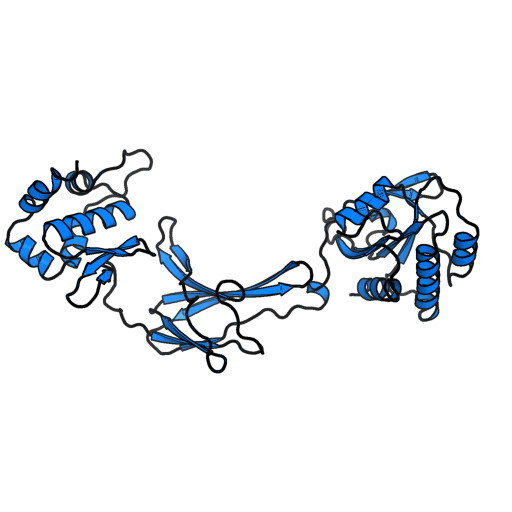00 83.44 96 ASP A N 1
ATOM 761 C CA . ASP A 1 96 ? 23.960 6.869 -32.285 1.00 83.44 96 ASP A CA 1
ATOM 762 C C . ASP A 1 96 ? 25.363 6.481 -32.758 1.00 83.44 96 ASP A C 1
ATOM 764 O O . ASP A 1 96 ? 25.572 5.420 -33.348 1.00 83.44 96 ASP A O 1
ATOM 768 N N . VAL A 1 97 ? 26.364 7.313 -32.464 1.00 82.25 97 VAL A N 1
ATOM 769 C CA . VAL A 1 97 ? 27.753 7.033 -32.874 1.00 82.25 97 VAL A CA 1
ATOM 770 C C . VAL A 1 97 ? 28.326 5.784 -32.202 1.00 82.25 97 VAL A C 1
ATOM 772 O O . VAL A 1 97 ? 29.238 5.143 -32.719 1.00 82.25 97 VAL A O 1
ATOM 775 N N . GLN A 1 98 ? 27.756 5.417 -31.056 1.00 73.81 98 GLN A N 1
ATOM 776 C CA . GLN A 1 98 ? 28.105 4.224 -30.296 1.00 73.81 98 GLN A CA 1
ATOM 777 C C . GLN A 1 98 ? 27.219 3.017 -30.639 1.00 73.81 98 GLN A C 1
ATOM 779 O O . GLN A 1 98 ? 27.440 1.945 -30.072 1.00 73.81 98 GLN A O 1
ATOM 784 N N . ALA A 1 99 ? 26.244 3.163 -31.549 1.00 62.53 99 ALA A N 1
ATOM 785 C CA . ALA A 1 99 ? 25.447 2.038 -32.024 1.00 62.53 99 ALA A CA 1
ATOM 786 C C . ALA A 1 99 ? 26.371 1.018 -32.703 1.00 62.53 99 ALA A C 1
ATOM 788 O O . ALA A 1 99 ? 27.048 1.315 -33.693 1.00 62.53 99 ALA A O 1
ATOM 789 N N . ARG A 1 100 ? 26.427 -0.196 -32.148 1.00 52.69 100 ARG A N 1
ATOM 790 C CA . ARG A 1 100 ? 27.109 -1.332 -32.780 1.00 52.69 100 ARG A CA 1
ATOM 791 C C . ARG A 1 100 ? 26.282 -1.800 -33.979 1.00 52.69 100 ARG A C 1
ATOM 793 O O . ARG A 1 100 ? 25.067 -1.690 -33.960 1.00 52.69 100 ARG A O 1
ATOM 800 N N . GLU A 1 101 ? 26.936 -2.368 -34.994 1.00 44.16 101 GLU A N 1
ATOM 801 C CA . GLU A 1 101 ? 26.310 -2.885 -36.231 1.00 44.16 101 GLU A CA 1
ATOM 802 C C . GLU A 1 101 ? 25.195 -3.935 -36.020 1.00 44.16 101 GLU A C 1
ATOM 804 O O . GLU A 1 101 ? 24.493 -4.277 -36.969 1.00 44.16 101 GLU A O 1
ATOM 809 N N . SER A 1 102 ? 24.954 -4.408 -34.793 1.00 45.59 102 SER A N 1
ATOM 810 C CA . SER A 1 102 ? 23.747 -5.162 -34.436 1.00 45.59 102 SER A CA 1
ATOM 811 C C . SER A 1 102 ? 22.535 -4.235 -34.250 1.00 45.59 102 SER A C 1
ATOM 813 O O . SER A 1 102 ? 21.872 -4.259 -33.218 1.00 45.59 102 SER A O 1
ATOM 815 N N . ASP A 1 103 ? 22.231 -3.434 -35.267 1.00 49.09 103 ASP A N 1
ATOM 816 C CA . ASP A 1 103 ? 21.075 -2.525 -35.344 1.00 49.09 103 ASP A CA 1
ATOM 817 C C . ASP A 1 103 ? 19.774 -3.285 -35.699 1.00 49.09 103 ASP A C 1
ATOM 819 O O . ASP A 1 103 ? 18.791 -2.728 -36.196 1.00 49.09 103 ASP A O 1
ATOM 823 N N . ARG A 1 104 ? 19.765 -4.611 -35.504 1.00 65.19 104 ARG A N 1
ATOM 824 C CA . ARG A 1 104 ? 18.593 -5.447 -35.752 1.00 65.19 104 ARG A CA 1
ATOM 825 C C . ARG A 1 104 ? 17.668 -5.351 -34.557 1.00 65.19 104 ARG A C 1
ATOM 827 O O . ARG A 1 104 ? 17.822 -6.059 -33.573 1.00 65.19 104 ARG A O 1
ATOM 834 N N . LEU A 1 105 ? 16.671 -4.486 -34.679 1.00 79.56 105 LEU A N 1
ATOM 835 C CA . LEU A 1 105 ? 15.513 -4.541 -33.809 1.00 79.56 105 LEU A CA 1
ATOM 836 C C . LEU A 1 105 ? 14.743 -5.839 -34.065 1.00 79.56 105 LEU A C 1
ATOM 838 O O . LEU A 1 105 ? 14.350 -6.121 -35.200 1.00 79.56 105 LEU A O 1
ATOM 842 N N . VAL A 1 106 ? 14.486 -6.582 -33.003 1.00 86.38 106 VAL A N 1
ATOM 843 C CA . VAL A 1 106 ? 13.796 -7.871 -32.985 1.00 86.38 106 VAL A CA 1
ATOM 844 C C . VAL A 1 106 ? 12.329 -7.640 -32.657 1.00 86.38 106 VAL A C 1
ATOM 846 O O . VAL A 1 106 ? 12.019 -6.828 -31.777 1.00 86.38 106 VAL A O 1
ATOM 849 N N . ALA A 1 107 ? 11.412 -8.305 -33.366 1.00 91.25 107 ALA A N 1
ATOM 850 C CA . ALA A 1 107 ? 9.996 -8.145 -33.069 1.00 91.25 107 ALA A CA 1
ATOM 851 C C . ALA A 1 107 ? 9.670 -8.874 -31.762 1.00 91.25 107 ALA A C 1
ATOM 853 O O . ALA A 1 107 ? 9.961 -10.057 -31.583 1.00 91.25 107 ALA A O 1
ATOM 854 N N . CYS A 1 108 ? 9.077 -8.145 -30.824 1.00 94.94 108 CYS A N 1
ATOM 855 C CA . CYS A 1 108 ? 8.655 -8.685 -29.546 1.00 94.94 108 CYS A CA 1
ATOM 856 C C . CYS A 1 108 ? 7.152 -8.481 -29.379 1.00 94.94 108 CYS A C 1
ATOM 858 O O . CYS A 1 108 ? 6.632 -7.389 -29.603 1.00 94.94 108 CYS A O 1
ATOM 860 N N . THR A 1 109 ? 6.460 -9.534 -28.959 1.00 96.62 109 THR A N 1
ATOM 861 C CA . THR A 1 109 ? 5.035 -9.477 -28.626 1.00 96.62 109 THR A CA 1
ATOM 862 C C . THR A 1 109 ? 4.884 -9.591 -27.120 1.00 96.62 109 THR A C 1
ATOM 864 O O . THR A 1 109 ? 5.250 -10.606 -26.531 1.00 96.62 109 THR A O 1
ATOM 867 N N . LEU A 1 110 ? 4.376 -8.540 -26.488 1.00 96.50 110 LEU A N 1
ATOM 868 C CA . LEU A 1 110 ? 4.033 -8.529 -25.075 1.00 96.50 110 LEU A CA 1
ATOM 869 C C . LEU A 1 110 ? 2.613 -9.054 -24.905 1.00 96.50 110 LEU A C 1
ATOM 871 O O . LEU A 1 110 ? 1.704 -8.600 -25.594 1.00 96.50 110 LEU A O 1
ATOM 875 N N . THR A 1 111 ? 2.415 -9.979 -23.974 1.00 96.06 111 THR A N 1
ATOM 876 C CA . THR A 1 111 ? 1.093 -10.546 -23.666 1.00 96.06 111 THR A CA 1
ATOM 877 C C . THR A 1 111 ? 0.807 -10.430 -22.177 1.00 96.06 111 THR A C 1
ATOM 879 O O . THR A 1 111 ? 1.731 -10.581 -21.377 1.00 96.06 111 THR A O 1
ATOM 882 N N . ALA A 1 112 ? -0.460 -10.239 -21.802 1.00 94.19 112 ALA A N 1
ATOM 883 C CA . ALA A 1 112 ? -0.901 -10.144 -20.409 1.00 94.19 112 ALA A CA 1
ATOM 884 C C . ALA A 1 112 ? -1.792 -11.338 -20.004 1.00 94.19 112 ALA A C 1
ATOM 886 O O . ALA A 1 112 ? -3.006 -11.188 -19.858 1.00 94.19 112 ALA A O 1
ATOM 887 N N . PRO A 1 113 ? -1.228 -12.552 -19.862 1.00 90.31 113 PRO A N 1
ATOM 888 C CA . PRO A 1 113 ? -2.008 -13.742 -19.544 1.00 90.31 113 PRO A CA 1
ATOM 889 C C . PRO A 1 113 ? -2.750 -13.607 -18.208 1.00 90.31 113 PRO A C 1
ATOM 891 O O . PRO A 1 113 ? -2.175 -13.229 -17.188 1.00 90.31 113 PRO A O 1
ATOM 894 N N . GLY A 1 114 ? -4.032 -13.981 -18.202 1.00 82.75 114 GLY A N 1
ATOM 895 C CA . GLY A 1 114 ? -4.861 -13.982 -16.994 1.00 82.75 114 GLY A CA 1
ATOM 896 C C . GLY A 1 114 ? -5.357 -12.603 -16.550 1.00 82.75 114 GLY A C 1
ATOM 897 O O . GLY A 1 114 ? -5.830 -12.490 -15.420 1.00 82.75 114 GLY A O 1
ATOM 898 N N . ARG A 1 115 ? -5.247 -11.584 -17.410 1.00 84.12 115 ARG A N 1
ATOM 899 C CA . ARG A 1 115 ? -5.932 -10.298 -17.263 1.00 84.12 115 ARG A CA 1
ATOM 900 C C . ARG A 1 115 ? -7.050 -10.180 -18.291 1.00 84.12 115 ARG A C 1
ATOM 902 O O . ARG A 1 115 ? -6.860 -10.552 -19.445 1.00 84.12 115 ARG A O 1
ATOM 909 N N . ASP A 1 116 ? -8.170 -9.613 -17.861 1.00 81.69 116 ASP A N 1
ATOM 910 C CA . ASP A 1 116 ? -9.308 -9.297 -18.733 1.00 81.69 116 ASP A CA 1
ATOM 911 C C . ASP A 1 116 ? -9.289 -7.826 -19.193 1.00 81.69 116 ASP A C 1
ATOM 913 O O . ASP A 1 116 ? -10.034 -7.431 -20.088 1.00 81.69 116 ASP A O 1
ATOM 917 N N . ASP A 1 117 ? -8.433 -7.001 -18.583 1.00 87.75 117 ASP A N 1
ATOM 918 C CA . ASP A 1 117 ? -8.269 -5.581 -18.866 1.00 87.75 117 ASP A CA 1
ATOM 919 C C . ASP A 1 117 ? -6.949 -5.274 -19.589 1.00 87.75 117 ASP A C 1
ATOM 921 O O . ASP A 1 117 ? -5.978 -6.031 -19.537 1.00 87.75 117 ASP A O 1
ATOM 925 N N . THR A 1 118 ? -6.902 -4.121 -20.262 1.00 90.69 118 THR A N 1
ATOM 926 C CA . THR A 1 118 ? -5.684 -3.635 -20.922 1.00 90.69 118 THR A CA 1
ATOM 927 C C . THR A 1 118 ? -4.742 -2.995 -19.897 1.00 90.69 118 THR A C 1
ATOM 929 O O . THR A 1 118 ? -5.109 -1.975 -19.306 1.00 90.69 118 THR A O 1
ATOM 932 N N . PRO A 1 119 ? -3.526 -3.533 -19.687 1.00 92.94 119 PRO A N 1
ATOM 933 C CA . PRO A 1 119 ? -2.616 -3.019 -18.672 1.00 92.94 119 PRO A CA 1
ATOM 934 C C . PRO A 1 119 ? -1.949 -1.713 -19.132 1.00 92.94 119 PRO A C 1
ATOM 936 O O . PRO A 1 119 ? -1.403 -1.616 -20.234 1.00 92.94 119 PRO A O 1
ATOM 939 N N . ARG A 1 120 ? -1.943 -0.699 -18.266 1.00 91.81 120 ARG A N 1
ATOM 940 C CA . ARG A 1 120 ? -1.426 0.642 -18.572 1.00 91.81 120 ARG A CA 1
ATOM 941 C C . ARG A 1 120 ? 0.081 0.717 -18.354 1.00 91.81 120 ARG A C 1
ATOM 943 O O . ARG A 1 120 ? 0.584 0.355 -17.286 1.00 91.81 120 ARG A O 1
ATOM 950 N N . TYR A 1 121 ? 0.792 1.245 -19.345 1.00 94.25 121 TYR A N 1
ATOM 951 C CA . TYR A 1 121 ? 2.229 1.482 -19.248 1.00 94.25 121 TYR A CA 1
ATOM 952 C C . TYR A 1 121 ? 2.554 2.516 -18.160 1.00 94.25 121 TYR A C 1
ATOM 954 O O . TYR A 1 121 ? 1.830 3.496 -17.992 1.00 94.25 121 TYR A O 1
ATOM 962 N N . GLY A 1 122 ? 3.612 2.286 -17.382 1.00 90.44 122 GLY A N 1
ATOM 963 C CA . GLY A 1 122 ? 4.035 3.181 -16.296 1.00 90.44 122 GLY A CA 1
ATOM 964 C C . GLY A 1 122 ? 3.200 3.085 -15.013 1.00 90.44 122 GLY A C 1
ATOM 965 O O . GLY A 1 122 ? 3.622 3.603 -13.981 1.00 90.44 122 GLY A O 1
ATOM 966 N N . VAL A 1 123 ? 2.055 2.394 -15.049 1.00 89.56 123 VAL A N 1
ATOM 967 C CA . VAL A 1 123 ? 1.214 2.134 -13.871 1.00 89.56 123 VAL A CA 1
ATOM 968 C C . VAL A 1 123 ? 1.187 0.645 -13.553 1.00 89.56 123 VAL A C 1
ATOM 970 O O . VAL A 1 123 ? 1.616 0.234 -12.479 1.00 89.56 123 VAL A O 1
ATOM 973 N N . ASP A 1 124 ? 0.720 -0.172 -14.496 1.00 92.69 124 ASP A N 1
ATOM 974 C CA . ASP A 1 124 ? 0.502 -1.603 -14.280 1.00 92.69 124 ASP A CA 1
ATOM 975 C C . ASP A 1 124 ? 1.726 -2.434 -14.701 1.00 92.69 124 ASP A C 1
ATOM 977 O O . ASP A 1 124 ? 1.931 -3.532 -14.178 1.00 92.69 124 ASP A O 1
ATOM 981 N N . TRP A 1 125 ? 2.559 -1.912 -15.611 1.00 95.88 125 TRP A N 1
ATOM 982 C CA . TRP A 1 125 ? 3.823 -2.530 -16.019 1.00 95.88 125 TRP A CA 1
ATOM 983 C C . TRP A 1 125 ? 4.824 -1.534 -16.632 1.00 95.88 125 TRP A C 1
ATOM 985 O O . TRP A 1 125 ? 4.439 -0.491 -17.163 1.00 95.88 125 TRP A O 1
ATOM 995 N N . THR A 1 126 ? 6.111 -1.881 -16.583 1.00 96.75 126 THR A N 1
ATOM 996 C CA . THR A 1 126 ? 7.217 -1.204 -17.278 1.00 96.75 126 THR A CA 1
ATOM 997 C C . THR A 1 126 ? 8.233 -2.214 -17.808 1.00 96.75 126 THR A C 1
ATOM 999 O O . THR A 1 126 ? 8.305 -3.354 -17.338 1.00 96.75 126 THR A O 1
ATOM 1002 N N . ILE A 1 127 ? 9.041 -1.798 -18.788 1.00 96.88 127 ILE A N 1
ATOM 1003 C CA . ILE A 1 127 ? 10.197 -2.565 -19.261 1.00 96.88 127 ILE A CA 1
ATOM 1004 C C . ILE A 1 127 ? 11.433 -1.670 -19.354 1.00 96.88 127 ILE A C 1
ATOM 1006 O O . ILE A 1 127 ? 11.378 -0.532 -19.818 1.00 96.88 127 ILE A O 1
ATOM 1010 N N . SER A 1 128 ? 12.567 -2.207 -18.923 1.00 95.81 128 SER A N 1
ATOM 1011 C CA . SER A 1 128 ? 13.843 -1.500 -18.866 1.00 95.81 128 SER A CA 1
ATOM 1012 C C . SER A 1 128 ? 14.953 -2.356 -19.463 1.00 95.81 128 SER A C 1
ATOM 1014 O O . SER A 1 128 ? 14.941 -3.578 -19.312 1.00 95.81 128 SER A O 1
ATOM 1016 N N . ARG A 1 129 ? 15.945 -1.737 -20.105 1.00 94.50 129 ARG A N 1
ATOM 1017 C CA . ARG A 1 129 ? 17.127 -2.417 -20.657 1.00 94.50 129 ARG A CA 1
ATOM 1018 C C . ARG A 1 129 ? 18.328 -2.231 -19.742 1.00 94.50 129 ARG A C 1
ATOM 1020 O O . ARG A 1 129 ? 18.601 -1.115 -19.311 1.00 94.50 129 ARG A O 1
ATOM 1027 N N . LEU A 1 130 ? 19.072 -3.305 -19.492 1.00 89.94 130 LEU A N 1
ATOM 1028 C CA . LEU A 1 130 ? 20.366 -3.234 -18.823 1.00 89.94 130 LEU A CA 1
ATOM 1029 C C . LEU A 1 130 ? 21.383 -2.567 -19.750 1.00 89.94 130 LEU A C 1
ATOM 1031 O O . LEU A 1 130 ? 21.714 -3.107 -20.808 1.00 89.94 130 LEU A O 1
ATOM 1035 N N . GLN A 1 131 ? 21.909 -1.423 -19.335 1.00 81.38 131 GLN A N 1
ATOM 1036 C CA . GLN A 1 131 ? 22.902 -0.673 -20.090 1.00 81.38 131 GLN A CA 1
ATOM 1037 C C . GLN A 1 131 ? 23.839 0.102 -19.165 1.00 81.38 131 GLN A C 1
ATOM 1039 O O . GLN A 1 131 ? 23.626 0.187 -17.957 1.00 81.38 131 GLN A O 1
ATOM 1044 N N . ARG A 1 132 ? 24.919 0.643 -19.731 1.00 71.38 132 ARG A N 1
ATOM 1045 C CA . ARG A 1 132 ? 25.836 1.487 -18.969 1.00 71.38 132 ARG A CA 1
ATOM 1046 C C . ARG A 1 132 ? 25.237 2.883 -18.817 1.00 71.38 132 ARG A C 1
ATOM 1048 O O . ARG A 1 132 ? 24.963 3.543 -19.813 1.00 71.38 132 ARG A O 1
ATOM 1055 N N . THR A 1 133 ? 25.076 3.318 -17.578 1.00 75.56 133 THR A N 1
ATOM 1056 C CA . THR A 1 133 ? 24.655 4.661 -17.175 1.00 75.56 133 THR A CA 1
ATOM 1057 C C . THR A 1 133 ? 25.850 5.417 -16.568 1.00 75.56 133 THR A C 1
ATOM 1059 O O . THR A 1 133 ? 26.897 4.805 -16.322 1.00 75.56 133 THR A O 1
ATOM 1062 N N . PRO A 1 134 ? 25.729 6.731 -16.295 1.00 68.12 134 PRO A N 1
ATOM 1063 C CA . PRO A 1 134 ? 26.755 7.483 -15.566 1.00 68.12 134 PRO A CA 1
ATOM 1064 C C . PRO A 1 134 ? 27.094 6.910 -14.180 1.00 68.12 134 PRO A C 1
ATOM 1066 O O . PRO A 1 134 ? 28.183 7.158 -13.679 1.00 68.12 134 PRO A O 1
ATOM 1069 N N . TYR A 1 135 ? 26.196 6.119 -13.584 1.00 72.38 135 TYR A N 1
ATOM 1070 C CA . TYR A 1 135 ? 26.354 5.531 -12.249 1.00 72.38 135 TYR A CA 1
ATOM 1071 C C . TYR A 1 135 ? 26.770 4.050 -12.277 1.00 72.38 135 TYR A C 1
ATOM 1073 O O . TYR A 1 135 ? 26.791 3.392 -11.241 1.00 72.38 135 TYR A O 1
ATOM 1081 N N . GLY A 1 136 ? 27.091 3.502 -13.455 1.00 69.56 136 GLY A N 1
ATOM 1082 C CA . GLY A 1 136 ? 27.457 2.095 -13.636 1.00 69.56 136 GLY A CA 1
ATOM 1083 C C . GLY A 1 136 ? 26.467 1.323 -14.508 1.00 69.56 136 GLY A C 1
ATOM 1084 O O . GLY A 1 136 ? 25.726 1.899 -15.298 1.00 69.56 136 GLY A O 1
ATOM 1085 N N . MET A 1 137 ? 26.483 -0.007 -14.428 1.00 80.31 137 MET A N 1
ATOM 1086 C CA . MET A 1 137 ? 25.522 -0.842 -15.158 1.00 80.31 137 MET A CA 1
ATOM 1087 C C . MET A 1 137 ? 24.172 -0.827 -14.441 1.00 80.31 137 MET A C 1
ATOM 1089 O O . MET A 1 137 ? 24.097 -1.276 -13.301 1.00 80.31 137 MET A O 1
ATOM 1093 N N . ASP A 1 138 ? 23.119 -0.360 -15.110 1.00 88.56 138 ASP A N 1
ATOM 1094 C CA . ASP A 1 138 ? 21.773 -0.300 -14.532 1.00 88.56 138 ASP A CA 1
ATOM 1095 C C . ASP A 1 138 ? 20.675 -0.477 -15.596 1.00 88.56 138 ASP A C 1
ATOM 1097 O O . ASP A 1 138 ? 20.932 -0.452 -16.803 1.00 88.56 138 ASP A O 1
ATOM 1101 N N . PHE A 1 139 ? 19.441 -0.695 -15.152 1.00 89.69 139 PHE A N 1
ATOM 1102 C CA . PHE A 1 139 ? 18.264 -0.825 -15.997 1.00 89.69 139 PHE A CA 1
ATOM 1103 C C . PHE A 1 139 ? 17.648 0.544 -16.287 1.00 89.69 139 PHE A C 1
ATOM 1105 O O . PHE A 1 139 ? 17.080 1.181 -15.407 1.00 89.69 139 PHE A O 1
ATOM 1112 N N . SER A 1 140 ? 17.697 0.981 -17.543 1.00 87.19 140 SER A N 1
ATOM 1113 C CA . SER A 1 140 ? 17.009 2.197 -17.988 1.00 87.19 140 SER A CA 1
ATOM 1114 C C . SER A 1 140 ? 15.661 1.857 -18.608 1.00 87.19 140 SER A C 1
ATOM 1116 O O . SER A 1 140 ? 15.588 1.035 -19.523 1.00 87.19 140 SER A O 1
ATOM 1118 N N . THR A 1 141 ? 14.597 2.473 -18.097 1.00 92.62 141 THR A N 1
ATOM 1119 C CA . THR A 1 141 ? 13.229 2.310 -18.606 1.00 92.62 141 THR A CA 1
ATOM 1120 C C . THR A 1 141 ? 13.119 2.797 -20.045 1.00 92.62 141 THR A C 1
ATOM 1122 O O . THR A 1 141 ? 13.652 3.847 -20.391 1.00 92.62 141 THR A O 1
ATOM 1125 N N . ILE A 1 142 ? 12.435 2.014 -20.872 1.00 91.38 142 ILE A N 1
ATOM 1126 C CA . ILE A 1 142 ? 12.131 2.345 -22.267 1.00 91.38 142 ILE A CA 1
ATOM 1127 C C . ILE A 1 142 ? 10.761 2.997 -22.289 1.00 91.38 142 ILE A C 1
ATOM 1129 O O . ILE A 1 142 ? 9.865 2.484 -21.638 1.00 91.38 142 ILE A O 1
ATOM 1133 N N . ASP A 1 143 ? 10.550 4.091 -23.007 1.00 88.69 143 ASP A N 1
ATOM 1134 C CA . ASP A 1 143 ? 9.198 4.636 -23.117 1.00 88.69 143 ASP A CA 1
ATOM 1135 C C . ASP A 1 143 ? 8.377 3.846 -24.145 1.00 88.69 143 ASP A C 1
ATOM 1137 O O . ASP A 1 143 ? 8.763 3.731 -25.307 1.00 88.69 143 ASP A O 1
ATOM 1141 N N . LEU A 1 144 ? 7.265 3.264 -23.695 1.00 90.25 144 LEU A N 1
ATOM 1142 C CA . LEU A 1 144 ? 6.295 2.546 -24.524 1.00 90.25 144 LEU A CA 1
ATOM 1143 C C . LEU A 1 144 ? 4.867 3.063 -24.281 1.00 90.25 144 LEU A C 1
ATOM 1145 O O . LEU A 1 144 ? 3.907 2.349 -24.564 1.00 90.25 144 LEU A O 1
ATOM 1149 N N . GLY A 1 145 ? 4.712 4.280 -23.741 1.00 84.69 145 GLY A N 1
ATOM 1150 C CA . GLY A 1 145 ? 3.410 4.848 -23.373 1.00 84.69 145 GLY A CA 1
ATOM 1151 C C . GLY A 1 145 ? 2.419 4.952 -24.535 1.00 84.69 145 GLY A C 1
ATOM 1152 O O . GLY A 1 145 ? 1.223 4.748 -24.335 1.00 84.69 145 GLY A O 1
ATOM 1153 N N . ASP A 1 146 ? 2.924 5.182 -25.747 1.00 85.75 146 ASP A N 1
ATOM 1154 C CA . ASP A 1 146 ? 2.119 5.321 -26.967 1.00 85.75 146 ASP A CA 1
ATOM 1155 C C . ASP A 1 146 ? 1.888 3.992 -27.710 1.00 85.75 146 ASP A C 1
ATOM 1157 O O . ASP A 1 146 ? 1.236 3.970 -28.757 1.00 85.75 146 ASP A O 1
ATOM 1161 N N . VAL A 1 147 ? 2.420 2.869 -27.208 1.00 88.75 147 VAL A N 1
ATOM 1162 C CA . VAL A 1 147 ? 2.238 1.560 -27.849 1.00 88.75 147 VAL A CA 1
ATOM 1163 C C . VAL A 1 147 ? 0.848 1.013 -27.511 1.00 88.75 147 VAL A C 1
ATOM 1165 O O . VAL A 1 147 ? 0.569 0.726 -26.343 1.00 88.75 147 VAL A O 1
ATOM 1168 N N . PRO A 1 148 ? -0.030 0.805 -28.509 1.00 90.75 148 PRO A N 1
ATOM 1169 C CA . PRO A 1 148 ? -1.357 0.278 -28.255 1.00 90.75 148 PRO A CA 1
ATOM 1170 C C . PRO A 1 148 ? -1.307 -1.214 -27.922 1.00 90.75 148 PRO A C 1
ATOM 1172 O O . PRO A 1 148 ? -0.491 -1.974 -28.447 1.00 90.75 148 PRO A O 1
ATOM 1175 N N . TRP A 1 149 ? -2.257 -1.632 -27.091 1.00 93.25 149 TRP A N 1
ATOM 1176 C CA . TRP A 1 149 ? -2.624 -3.032 -26.944 1.00 93.25 149 TRP A CA 1
ATOM 1177 C C . TRP A 1 149 ? -3.780 -3.338 -27.894 1.00 93.25 149 TRP A C 1
ATOM 1179 O O . TRP A 1 149 ? -4.836 -2.711 -27.821 1.00 93.25 149 TRP A O 1
ATOM 1189 N N . THR A 1 150 ? -3.583 -4.306 -28.778 1.00 89.69 150 THR A N 1
ATOM 1190 C CA . THR A 1 150 ? -4.577 -4.792 -29.741 1.00 89.69 150 THR A CA 1
ATOM 1191 C C . THR A 1 150 ? -4.723 -6.296 -29.578 1.00 89.69 150 THR A C 1
ATOM 1193 O O . THR A 1 150 ? -3.721 -7.002 -29.498 1.00 89.69 150 THR A O 1
ATOM 1196 N N . ASP A 1 151 ? -5.961 -6.783 -29.489 1.00 86.50 151 ASP A N 1
ATOM 1197 C CA . ASP A 1 151 ? -6.275 -8.210 -29.327 1.00 86.50 151 ASP A CA 1
ATOM 1198 C C . ASP A 1 151 ? -5.525 -8.894 -28.161 1.00 86.50 151 ASP A C 1
ATOM 1200 O O . ASP A 1 151 ? -5.101 -10.044 -28.247 1.00 86.50 151 ASP A O 1
ATOM 1204 N N . GLY A 1 152 ? -5.350 -8.173 -27.046 1.00 87.31 152 GLY A N 1
ATOM 1205 C CA . GLY A 1 152 ? -4.707 -8.697 -25.833 1.00 87.31 152 GLY A CA 1
ATOM 1206 C C . GLY A 1 152 ? -3.174 -8.738 -25.871 1.00 87.31 152 GLY A C 1
ATOM 1207 O O . GLY A 1 152 ? -2.561 -9.322 -24.972 1.00 87.31 152 GLY A O 1
ATOM 1208 N N . ALA A 1 153 ? -2.546 -8.109 -26.869 1.00 94.25 153 ALA A N 1
ATOM 1209 C CA . ALA A 1 153 ? -1.095 -8.025 -26.989 1.00 94.25 153 ALA A CA 1
ATOM 1210 C C . ALA A 1 153 ? -0.609 -6.629 -27.406 1.00 94.25 153 ALA A C 1
ATOM 1212 O O . ALA A 1 153 ? -1.325 -5.875 -28.061 1.00 94.25 153 ALA A O 1
ATOM 1213 N N . ALA A 1 154 ? 0.637 -6.303 -27.061 1.00 95.00 154 ALA A N 1
ATOM 1214 C CA . ALA A 1 154 ? 1.343 -5.131 -27.574 1.00 95.00 154 ALA A CA 1
ATOM 1215 C C . ALA A 1 154 ? 2.550 -5.572 -28.409 1.00 95.00 154 ALA A C 1
ATOM 1217 O O . ALA A 1 154 ? 3.364 -6.389 -27.972 1.00 95.00 154 ALA A O 1
ATOM 1218 N N . HIS A 1 155 ? 2.681 -5.024 -29.614 1.00 94.12 155 HIS A N 1
ATOM 1219 C CA . HIS A 1 155 ? 3.773 -5.353 -30.527 1.00 94.12 155 HIS A CA 1
ATOM 1220 C C . HIS A 1 155 ? 4.828 -4.253 -30.500 1.00 94.12 155 HIS A C 1
ATOM 1222 O O . HIS A 1 155 ? 4.556 -3.104 -30.840 1.00 94.12 155 HIS A O 1
ATOM 1228 N N . ILE A 1 156 ? 6.046 -4.617 -30.106 1.00 92.88 156 ILE A N 1
ATOM 1229 C CA . ILE A 1 156 ? 7.176 -3.699 -29.972 1.00 92.88 156 ILE A CA 1
ATOM 1230 C C . ILE A 1 156 ? 8.398 -4.237 -30.704 1.00 92.88 156 ILE A C 1
ATOM 1232 O O . ILE A 1 156 ? 8.448 -5.386 -31.147 1.00 92.88 156 ILE A O 1
ATOM 1236 N N . ARG A 1 157 ? 9.417 -3.392 -30.826 1.00 89.75 157 ARG A N 1
ATOM 1237 C CA . ARG A 1 157 ? 10.699 -3.763 -31.410 1.00 89.75 157 ARG A CA 1
ATOM 1238 C C . ARG A 1 157 ? 11.812 -3.440 -30.421 1.00 89.75 157 ARG A C 1
ATOM 1240 O O . ARG A 1 157 ? 11.923 -2.296 -29.994 1.00 89.75 157 ARG A O 1
ATOM 1247 N N . LEU A 1 158 ? 12.605 -4.441 -30.050 1.00 88.69 158 LEU A N 1
ATOM 1248 C CA . LEU A 1 158 ? 13.664 -4.323 -29.044 1.00 88.69 158 LEU A CA 1
ATOM 1249 C C . LEU A 1 158 ? 15.015 -4.717 -29.635 1.00 88.69 158 LEU A C 1
ATOM 1251 O O . LEU A 1 158 ? 15.094 -5.611 -30.470 1.00 88.69 158 LEU A O 1
ATOM 1255 N N . GLU A 1 159 ? 16.094 -4.091 -29.181 1.00 86.62 159 GLU A N 1
ATOM 1256 C CA . GLU A 1 159 ? 17.440 -4.571 -29.500 1.00 86.62 159 GLU A CA 1
ATOM 1257 C C . GLU A 1 159 ? 17.762 -5.860 -28.725 1.00 86.62 159 GLU A C 1
ATOM 1259 O O . GLU A 1 159 ? 17.296 -6.029 -27.591 1.00 86.62 159 GLU A O 1
ATOM 1264 N N . PRO A 1 160 ? 18.631 -6.738 -29.248 1.00 85.69 160 PRO A N 1
ATOM 1265 C CA . PRO A 1 160 ? 19.213 -7.813 -28.461 1.00 85.69 160 PRO A CA 1
ATOM 1266 C C . PRO A 1 160 ? 19.858 -7.268 -27.177 1.00 85.69 160 PRO A C 1
ATOM 1268 O O . PRO A 1 160 ? 20.563 -6.250 -27.168 1.00 85.69 160 PRO A O 1
ATOM 1271 N N . GLY A 1 161 ? 19.597 -7.926 -26.051 1.00 87.56 161 GLY A N 1
ATOM 1272 C CA . GLY A 1 161 ? 20.049 -7.440 -24.750 1.00 87.56 161 GLY A CA 1
ATOM 1273 C C . GLY A 1 161 ? 19.326 -8.061 -23.566 1.00 87.56 161 GLY A C 1
ATOM 1274 O O . GLY A 1 161 ? 18.451 -8.911 -23.715 1.00 87.56 161 GLY A O 1
ATOM 1275 N N . THR A 1 162 ? 19.707 -7.632 -22.367 1.00 92.88 162 THR A N 1
ATOM 1276 C CA . THR A 1 162 ? 19.049 -8.037 -21.122 1.00 92.88 162 THR A CA 1
ATOM 1277 C C . THR A 1 162 ? 18.049 -6.969 -20.712 1.00 92.88 162 THR A C 1
ATOM 1279 O O . THR A 1 162 ? 18.382 -5.787 -20.667 1.00 92.88 162 THR A O 1
ATOM 1282 N N . TYR A 1 163 ? 16.839 -7.397 -20.382 1.00 95.94 163 TYR A N 1
ATOM 1283 C CA . TYR A 1 163 ? 15.721 -6.547 -20.014 1.00 95.94 163 TYR A CA 1
ATOM 1284 C C . TYR A 1 163 ? 15.151 -6.970 -18.669 1.00 95.94 163 TYR A C 1
ATOM 1286 O O . TYR A 1 163 ? 15.247 -8.133 -18.273 1.00 95.94 163 TYR A O 1
ATOM 1294 N N . ARG A 1 164 ? 14.537 -6.017 -17.978 1.00 97.94 164 ARG A N 1
ATOM 1295 C CA . ARG A 1 164 ? 13.748 -6.249 -16.777 1.00 97.94 164 ARG A CA 1
ATOM 1296 C C . ARG A 1 164 ? 12.356 -5.701 -16.996 1.00 97.94 164 ARG A C 1
ATOM 1298 O O . ARG A 1 164 ? 12.198 -4.538 -17.347 1.00 97.94 164 ARG A O 1
ATOM 1305 N N . VAL A 1 165 ? 11.376 -6.557 -16.778 1.00 97.88 165 VAL A N 1
ATOM 1306 C CA . VAL A 1 165 ? 9.967 -6.205 -16.740 1.00 97.88 165 VAL A CA 1
ATOM 1307 C C . VAL A 1 165 ? 9.558 -6.123 -15.280 1.00 97.88 165 VAL A C 1
ATOM 1309 O O . VAL A 1 165 ? 9.874 -7.024 -14.499 1.00 97.88 165 VAL A O 1
ATOM 1312 N N . ILE A 1 166 ? 8.860 -5.052 -14.923 1.00 97.69 166 ILE A N 1
ATOM 1313 C CA . ILE A 1 166 ? 8.208 -4.915 -13.623 1.00 97.69 166 ILE A CA 1
ATOM 1314 C C . ILE A 1 166 ? 6.717 -4.802 -13.880 1.00 97.69 166 ILE A C 1
ATOM 1316 O O . ILE A 1 166 ? 6.286 -4.003 -14.703 1.00 97.69 166 ILE A O 1
ATOM 1320 N N . THR A 1 167 ? 5.930 -5.595 -13.172 1.00 96.31 167 THR A N 1
ATOM 1321 C CA . THR A 1 167 ? 4.468 -5.534 -13.186 1.00 96.31 167 THR A CA 1
ATOM 1322 C C . THR A 1 167 ? 3.972 -5.250 -11.787 1.00 96.31 167 THR A C 1
ATOM 1324 O O . THR A 1 167 ? 4.622 -5.597 -10.794 1.00 96.31 167 THR A O 1
ATOM 1327 N N . THR A 1 168 ? 2.809 -4.619 -11.691 1.00 94.75 168 THR A N 1
ATOM 1328 C CA . THR A 1 168 ? 2.246 -4.281 -10.397 1.00 94.75 168 THR A CA 1
ATOM 1329 C C . THR A 1 168 ? 0.733 -4.457 -10.328 1.00 94.75 168 THR A C 1
ATOM 1331 O O . THR A 1 168 ? 0.020 -4.339 -11.325 1.00 94.75 168 THR A O 1
ATOM 1334 N N . THR A 1 169 ? 0.251 -4.736 -9.118 1.00 88.06 169 THR A N 1
ATOM 1335 C CA . THR A 1 169 ? -1.167 -4.843 -8.768 1.00 88.06 169 THR A CA 1
ATOM 1336 C C . THR A 1 169 ? -1.414 -3.969 -7.546 1.00 88.06 169 THR A C 1
ATOM 1338 O O . THR A 1 169 ? -0.902 -4.261 -6.463 1.00 88.06 169 THR A O 1
ATOM 1341 N N . ARG A 1 170 ? -2.182 -2.888 -7.705 1.00 82.19 170 ARG A N 1
ATOM 1342 C CA . ARG A 1 170 ? -2.571 -2.019 -6.588 1.00 82.19 170 ARG A CA 1
ATOM 1343 C C . ARG A 1 170 ? -3.732 -2.642 -5.821 1.00 82.19 170 ARG A C 1
ATOM 1345 O O . ARG A 1 170 ? -4.700 -3.092 -6.427 1.00 82.19 170 ARG A O 1
ATOM 1352 N N . LEU A 1 171 ? -3.624 -2.668 -4.500 1.00 83.19 171 LEU A N 1
ATOM 1353 C CA . LEU A 1 171 ? -4.607 -3.279 -3.615 1.00 83.19 171 LEU A CA 1
ATOM 1354 C C . LEU A 1 171 ? -5.543 -2.215 -3.011 1.00 83.19 171 LEU A C 1
ATOM 1356 O O . LEU A 1 171 ? -5.155 -1.045 -2.911 1.00 83.19 171 LEU A O 1
ATOM 1360 N N . PRO A 1 172 ? -6.769 -2.589 -2.590 1.00 68.56 172 PRO A N 1
ATOM 1361 C CA . PRO A 1 172 ? -7.738 -1.649 -2.015 1.00 68.56 172 PRO A CA 1
ATOM 1362 C C . PRO A 1 172 ? -7.247 -0.944 -0.744 1.00 68.56 172 PRO A C 1
ATOM 1364 O O . PRO A 1 172 ? -7.621 0.195 -0.488 1.00 68.56 172 PRO A O 1
ATOM 1367 N N . ASN A 1 173 ? -6.373 -1.598 0.023 1.00 70.94 173 ASN A N 1
ATOM 1368 C CA . ASN A 1 173 ? -5.734 -1.053 1.225 1.00 70.94 173 ASN A CA 1
ATOM 1369 C C . ASN A 1 173 ? -4.622 -0.022 0.928 1.00 70.94 173 ASN A C 1
ATOM 1371 O O . ASN A 1 173 ? -3.968 0.458 1.849 1.00 70.94 173 ASN A O 1
ATOM 1375 N N . GLY A 1 174 ? -4.369 0.298 -0.346 1.00 71.69 174 GLY A N 1
ATOM 1376 C CA . GLY A 1 174 ? -3.336 1.242 -0.772 1.00 71.69 174 GLY A CA 1
ATOM 1377 C C . GLY A 1 174 ? -1.943 0.634 -0.959 1.00 71.69 174 GLY A C 1
ATOM 1378 O O . GLY A 1 174 ? -1.090 1.293 -1.556 1.00 71.69 174 GLY A O 1
ATOM 1379 N N . SER A 1 175 ? -1.714 -0.609 -0.525 1.00 79.50 175 SER A N 1
ATOM 1380 C CA . SER A 1 175 ? -0.487 -1.356 -0.810 1.00 79.50 175 SER A CA 1
ATOM 1381 C C . SER A 1 175 ? -0.430 -1.815 -2.273 1.00 79.50 175 SER A C 1
ATOM 1383 O O . SER A 1 175 ? -1.398 -1.715 -3.032 1.00 79.50 175 SER A O 1
ATOM 1385 N N . GLN A 1 176 ? 0.727 -2.322 -2.696 1.00 86.50 176 GLN A N 1
ATOM 1386 C CA . GLN A 1 176 ? 0.951 -2.789 -4.060 1.00 86.50 176 GLN A CA 1
ATOM 1387 C C . GLN A 1 176 ? 1.778 -4.070 -4.042 1.00 86.50 176 GLN A C 1
ATOM 1389 O O . GLN A 1 176 ? 2.787 -4.163 -3.344 1.00 86.50 176 GLN A O 1
ATOM 1394 N N . LEU A 1 177 ? 1.363 -5.054 -4.834 1.00 90.75 177 LEU A N 1
ATOM 1395 C CA . LEU A 1 177 ? 2.189 -6.213 -5.145 1.00 90.75 177 LEU A CA 1
ATOM 1396 C C . LEU A 1 177 ? 2.963 -5.923 -6.422 1.00 90.75 177 LEU A C 1
ATOM 1398 O O . LEU A 1 177 ? 2.387 -5.420 -7.384 1.00 90.75 177 LEU A O 1
ATOM 1402 N N . ALA A 1 178 ? 4.245 -6.273 -6.443 1.00 93.75 178 ALA A N 1
ATOM 1403 C CA . ALA A 1 178 ? 5.083 -6.167 -7.629 1.00 93.75 178 ALA A CA 1
ATOM 1404 C C . ALA A 1 178 ? 5.736 -7.513 -7.959 1.00 93.75 178 ALA A C 1
ATOM 1406 O O . ALA A 1 178 ? 6.143 -8.244 -7.047 1.00 93.75 178 ALA A O 1
ATOM 1407 N N . ALA A 1 179 ? 5.841 -7.827 -9.249 1.00 94.94 179 ALA A N 1
ATOM 1408 C CA . ALA A 1 179 ? 6.690 -8.895 -9.767 1.00 94.94 179 ALA A CA 1
ATOM 1409 C C . ALA A 1 179 ? 7.814 -8.284 -10.611 1.00 94.94 179 ALA A C 1
ATOM 1411 O O . ALA A 1 179 ? 7.636 -7.246 -11.246 1.00 94.94 179 ALA A O 1
ATOM 1412 N N . SER A 1 180 ? 8.980 -8.929 -10.607 1.00 96.06 180 SER A N 1
ATOM 1413 C CA . SER A 1 180 ? 10.132 -8.525 -11.411 1.00 96.06 180 SER A CA 1
ATOM 1414 C C . SER A 1 180 ? 10.655 -9.734 -12.165 1.00 96.06 180 SER A C 1
ATOM 1416 O O . SER A 1 180 ? 11.023 -10.741 -11.561 1.00 96.06 180 SER A O 1
ATOM 1418 N N . GLN A 1 181 ? 10.700 -9.623 -13.488 1.00 96.75 181 GLN A N 1
ATOM 1419 C CA . GLN A 1 181 ? 11.205 -10.659 -14.373 1.00 96.75 181 GLN A CA 1
ATOM 1420 C C . GLN A 1 181 ? 12.373 -10.100 -15.176 1.00 96.75 181 GLN A C 1
ATOM 1422 O O . GLN A 1 181 ? 12.230 -9.130 -15.916 1.00 96.75 181 GLN A O 1
ATOM 1427 N N . THR A 1 182 ? 13.543 -10.724 -15.049 1.00 97.25 182 THR A N 1
ATOM 1428 C CA . THR A 1 182 ? 14.699 -10.411 -15.899 1.00 97.25 182 THR A CA 1
ATOM 1429 C C . THR A 1 182 ? 14.780 -11.436 -17.025 1.00 97.25 182 THR A C 1
ATOM 1431 O O . THR A 1 182 ? 14.734 -12.639 -16.777 1.00 97.25 182 THR A O 1
ATOM 1434 N N . LEU A 1 183 ? 14.887 -10.966 -18.265 1.00 95.31 183 LEU A N 1
ATOM 1435 C CA . LEU A 1 183 ? 14.903 -11.795 -19.467 1.00 95.31 183 LEU A CA 1
ATOM 1436 C C . LEU A 1 183 ? 15.950 -11.295 -20.461 1.00 95.31 183 LEU A C 1
ATOM 1438 O O . LEU A 1 183 ? 16.366 -10.141 -20.419 1.00 95.31 183 LEU A O 1
ATOM 1442 N N . ARG A 1 184 ? 16.373 -12.164 -21.378 1.00 93.62 184 ARG A N 1
ATOM 1443 C CA . ARG A 1 184 ? 17.305 -11.812 -22.454 1.00 93.62 184 ARG A CA 1
ATOM 1444 C C . ARG A 1 184 ? 16.598 -11.887 -23.799 1.00 93.62 184 ARG A C 1
ATOM 1446 O O . ARG A 1 184 ? 16.057 -12.933 -24.128 1.00 93.62 184 ARG A O 1
ATOM 1453 N N . VAL A 1 185 ? 16.625 -10.813 -24.575 1.00 90.81 185 VAL A N 1
ATOM 1454 C CA . VAL A 1 185 ? 16.198 -10.789 -25.980 1.00 90.81 185 VAL A CA 1
ATOM 1455 C C . VAL A 1 185 ? 17.410 -11.156 -26.840 1.00 90.81 185 VAL A C 1
ATOM 1457 O O . VAL A 1 185 ? 18.478 -10.558 -26.691 1.00 90.81 185 VAL A O 1
ATOM 1460 N N . ALA A 1 186 ? 17.262 -12.191 -27.666 1.00 87.44 186 ALA A N 1
ATOM 1461 C CA . ALA A 1 186 ? 18.247 -12.623 -28.661 1.00 87.44 186 ALA A CA 1
ATOM 1462 C C . ALA A 1 186 ? 17.823 -12.117 -30.052 1.00 87.44 186 ALA A C 1
ATOM 1464 O O . ALA A 1 186 ? 16.874 -11.349 -30.136 1.00 87.44 186 ALA A O 1
ATOM 1465 N N . ASP A 1 187 ? 18.485 -12.549 -31.125 1.00 84.50 187 ASP A N 1
ATOM 1466 C CA . ASP A 1 187 ? 18.246 -12.061 -32.497 1.00 84.50 187 ASP A CA 1
ATOM 1467 C C . ASP A 1 187 ? 16.978 -12.626 -33.181 1.00 84.50 187 ASP A C 1
ATOM 1469 O O . ASP A 1 187 ? 16.793 -12.450 -34.385 1.00 84.50 187 ASP A O 1
ATOM 1473 N N . GLU A 1 188 ? 16.111 -13.313 -32.435 1.00 85.88 188 GLU A N 1
ATOM 1474 C CA . GLU A 1 188 ? 14.907 -13.993 -32.927 1.00 85.88 188 GLU A CA 1
ATOM 1475 C C . GLU A 1 188 ? 13.635 -13.439 -32.281 1.00 85.88 188 GLU A C 1
ATOM 1477 O O . GLU A 1 188 ? 13.639 -13.063 -31.104 1.00 85.88 188 GLU A O 1
ATOM 1482 N N . ASP A 1 189 ? 12.545 -13.408 -33.054 1.00 88.94 189 ASP A N 1
ATOM 1483 C CA . ASP A 1 189 ? 11.255 -12.900 -32.594 1.00 88.94 189 ASP A CA 1
ATOM 1484 C C . ASP A 1 189 ? 10.800 -13.614 -31.320 1.00 88.94 189 ASP A C 1
ATOM 1486 O O . ASP A 1 189 ? 10.907 -14.836 -31.180 1.00 88.94 189 ASP A O 1
ATOM 1490 N N . ARG A 1 190 ? 10.277 -12.838 -30.369 1.00 90.12 190 ARG A N 1
ATOM 1491 C CA . ARG A 1 190 ? 10.025 -13.337 -29.017 1.00 90.12 190 ARG A CA 1
ATOM 1492 C C . ARG A 1 190 ? 8.682 -12.891 -28.471 1.00 90.12 190 ARG A C 1
ATOM 1494 O O . ARG A 1 190 ? 8.314 -11.724 -28.541 1.00 90.12 190 ARG A O 1
ATOM 1501 N N . THR A 1 191 ? 7.986 -13.817 -27.822 1.00 95.56 191 THR A N 1
ATOM 1502 C CA . THR A 1 191 ? 6.849 -13.473 -26.963 1.00 95.56 191 THR A CA 1
ATOM 1503 C C . THR A 1 191 ? 7.332 -13.271 -25.529 1.00 95.56 191 THR A C 1
ATOM 1505 O O . THR A 1 191 ? 8.072 -14.097 -24.988 1.00 95.56 191 THR A O 1
ATOM 1508 N N . ILE A 1 192 ? 6.935 -12.160 -24.918 1.00 95.75 192 ILE A N 1
ATOM 1509 C CA . ILE A 1 192 ? 7.223 -11.808 -23.530 1.00 95.75 192 ILE A CA 1
ATOM 1510 C C . ILE A 1 192 ? 5.890 -11.822 -22.778 1.00 95.75 192 ILE A C 1
ATOM 1512 O O . ILE A 1 192 ? 5.083 -10.898 -22.884 1.00 95.75 192 ILE A O 1
ATOM 1516 N N . ALA A 1 193 ? 5.657 -12.897 -22.030 1.00 95.62 193 ALA A N 1
ATOM 1517 C CA . ALA A 1 193 ? 4.506 -13.002 -21.146 1.00 95.62 193 ALA A CA 1
ATOM 1518 C C . ALA A 1 193 ? 4.766 -12.203 -19.869 1.00 95.62 193 ALA A C 1
ATOM 1520 O O . ALA A 1 193 ? 5.677 -12.533 -19.112 1.00 95.62 193 ALA A O 1
ATOM 1521 N N . LEU A 1 194 ? 3.979 -11.150 -19.660 1.00 95.81 194 LEU A N 1
ATOM 1522 C CA . LEU A 1 194 ? 3.982 -10.377 -18.427 1.00 95.81 194 LEU A CA 1
ATOM 1523 C C . LEU A 1 194 ? 3.337 -11.215 -17.313 1.00 95.81 194 LEU A C 1
ATOM 1525 O O . LEU A 1 194 ? 2.299 -11.840 -17.525 1.00 95.81 194 LEU A O 1
ATOM 1529 N N . ASP A 1 195 ? 3.948 -11.225 -16.133 1.00 93.50 195 ASP A N 1
ATOM 1530 C CA . ASP A 1 195 ? 3.476 -11.996 -14.981 1.00 93.50 195 ASP A CA 1
ATOM 1531 C C . ASP A 1 195 ? 3.023 -11.056 -13.868 1.00 93.50 195 ASP A C 1
ATOM 1533 O O . ASP A 1 195 ? 3.766 -10.148 -13.515 1.00 93.50 195 ASP A O 1
ATOM 1537 N N . TRP A 1 196 ? 1.838 -11.265 -13.295 1.00 92.38 196 TRP A N 1
ATOM 1538 C CA . TRP A 1 196 ? 1.347 -10.494 -12.150 1.00 92.38 196 TRP A CA 1
ATOM 1539 C C . TRP A 1 196 ? 1.186 -11.391 -10.937 1.00 92.38 196 TRP A C 1
ATOM 1541 O O . TRP A 1 196 ? 0.564 -12.454 -10.987 1.00 92.38 196 TRP A O 1
ATOM 1551 N N . ARG A 1 197 ? 1.628 -10.879 -9.788 1.00 89.81 197 ARG A N 1
ATOM 1552 C CA . ARG A 1 197 ? 1.281 -11.485 -8.506 1.00 89.81 197 ARG A CA 1
ATOM 1553 C C . ARG A 1 197 ? -0.226 -11.400 -8.291 1.00 89.81 197 ARG A C 1
ATOM 1555 O O . ARG A 1 197 ? -0.811 -10.315 -8.329 1.00 89.81 197 ARG A O 1
ATOM 1562 N N . ARG A 1 198 ? -0.832 -12.553 -8.014 1.00 84.19 198 ARG A N 1
ATOM 1563 C CA . ARG A 1 198 ? -2.225 -12.644 -7.580 1.00 84.19 198 ARG A CA 1
ATOM 1564 C C . ARG A 1 198 ? -2.290 -12.379 -6.074 1.00 84.19 198 ARG A C 1
ATOM 1566 O O . ARG A 1 198 ? -1.576 -13.065 -5.341 1.00 84.19 198 ARG A O 1
ATOM 1573 N N . PRO A 1 199 ? -3.096 -11.409 -5.614 1.00 81.38 199 PRO A N 1
ATOM 1574 C CA . PRO A 1 199 ? -3.230 -11.144 -4.190 1.00 81.38 199 PRO A CA 1
ATOM 1575 C C . PRO A 1 199 ? -3.906 -12.314 -3.477 1.00 81.38 199 PRO A C 1
ATOM 1577 O O . PRO A 1 199 ? -4.923 -12.835 -3.941 1.00 81.38 199 PRO A O 1
ATOM 1580 N N . ALA A 1 200 ? -3.353 -12.705 -2.333 1.00 81.38 200 ALA A N 1
ATOM 1581 C CA . ALA A 1 200 ? -4.045 -13.542 -1.368 1.00 81.38 200 ALA A CA 1
ATOM 1582 C C . ALA A 1 200 ? -5.074 -12.706 -0.589 1.00 81.38 200 ALA A C 1
ATOM 1584 O O . ALA A 1 200 ? -4.979 -11.481 -0.519 1.00 81.38 200 ALA A O 1
ATOM 1585 N N . GLN A 1 201 ? -6.047 -13.358 0.056 1.00 73.12 201 GLN A N 1
ATOM 1586 C CA . GLN A 1 201 ? -7.043 -12.656 0.878 1.00 73.12 201 GLN A CA 1
ATOM 1587 C C . GLN A 1 201 ? -6.392 -11.831 2.000 1.00 73.12 201 GLN A C 1
ATOM 1589 O O . GLN A 1 201 ? -6.876 -10.752 2.326 1.00 73.12 201 GLN A O 1
ATOM 1594 N N . SER A 1 202 ? -5.279 -12.316 2.556 1.00 71.69 202 SER A N 1
ATOM 1595 C CA . SER A 1 202 ? -4.491 -11.595 3.556 1.00 71.69 202 SER A CA 1
ATOM 1596 C C . SER A 1 202 ? -3.903 -10.291 3.025 1.00 71.69 202 SER A C 1
ATOM 1598 O O . SER A 1 202 ? -3.854 -9.326 3.776 1.00 71.69 202 SER A O 1
ATOM 1600 N N . ASP A 1 203 ? -3.507 -10.246 1.748 1.00 73.06 203 ASP A N 1
ATOM 1601 C CA . ASP A 1 203 ? -2.884 -9.067 1.134 1.00 73.06 203 ASP A CA 1
ATOM 1602 C C . ASP A 1 203 ? -3.888 -7.920 0.967 1.00 73.06 203 ASP A C 1
ATOM 1604 O O . ASP A 1 203 ? -3.500 -6.758 0.883 1.00 73.06 203 ASP A O 1
ATOM 1608 N N . LEU A 1 204 ? -5.185 -8.240 0.912 1.00 74.06 204 LEU A N 1
ATOM 1609 C CA . LEU A 1 204 ? -6.267 -7.262 0.791 1.00 74.06 204 LEU A CA 1
ATOM 1610 C C . LEU A 1 204 ? -6.578 -6.553 2.117 1.00 74.06 204 LEU A C 1
ATOM 1612 O O . LEU A 1 204 ? -7.270 -5.535 2.109 1.00 74.06 204 LEU A O 1
ATOM 1616 N N . LEU A 1 205 ? -6.097 -7.088 3.243 1.00 79.25 205 LEU A N 1
ATOM 1617 C CA . LEU A 1 205 ? -6.319 -6.522 4.572 1.00 79.25 205 LEU A CA 1
ATOM 1618 C C . LEU A 1 205 ? -5.371 -5.361 4.826 1.00 79.25 205 LEU A C 1
ATOM 1620 O O . LEU A 1 205 ? -4.271 -5.316 4.280 1.00 79.25 205 LEU A O 1
ATOM 1624 N N . ALA A 1 206 ? -5.783 -4.411 5.657 1.00 77.50 206 ALA A N 1
ATOM 1625 C CA . ALA A 1 206 ? -4.907 -3.306 5.999 1.00 77.50 206 ALA A CA 1
ATOM 1626 C C . ALA A 1 206 ? -3.671 -3.814 6.770 1.00 77.50 206 ALA A C 1
ATOM 1628 O O . ALA A 1 206 ? -3.705 -4.850 7.430 1.00 77.50 206 ALA A O 1
ATOM 1629 N N . HIS A 1 207 ? -2.567 -3.083 6.673 1.00 83.06 207 HIS A N 1
ATOM 1630 C CA . HIS A 1 207 ? -1.374 -3.312 7.483 1.00 83.06 207 HIS A CA 1
ATOM 1631 C C . HIS A 1 207 ? -1.026 -1.992 8.156 1.00 83.06 207 HIS A C 1
ATOM 1633 O O . HIS A 1 207 ? -0.229 -1.213 7.640 1.00 83.06 207 HIS A O 1
ATOM 1639 N N . LEU A 1 208 ? -1.718 -1.706 9.260 1.00 86.94 208 LEU A N 1
ATOM 1640 C CA . LEU A 1 208 ? -1.632 -0.436 9.976 1.00 86.94 208 LEU A CA 1
ATOM 1641 C C . LEU A 1 208 ? -0.828 -0.657 11.260 1.00 86.94 208 LEU A C 1
ATOM 1643 O O . LEU A 1 208 ? -1.368 -1.262 12.188 1.00 86.94 208 LEU A O 1
ATOM 1647 N N . PRO A 1 209 ? 0.443 -0.221 11.333 1.00 89.19 209 PRO A N 1
ATOM 1648 C CA . PRO A 1 209 ? 1.213 -0.296 12.566 1.00 89.19 209 PRO A CA 1
ATOM 1649 C C . PRO A 1 209 ? 0.491 0.500 13.650 1.00 89.19 209 PRO A C 1
ATOM 1651 O O . PRO A 1 209 ? 0.173 1.674 13.453 1.00 89.19 209 PRO A O 1
ATOM 1654 N N . LEU A 1 210 ? 0.203 -0.146 14.771 1.00 91.81 210 LEU A N 1
ATOM 1655 C CA . LEU A 1 210 ? -0.464 0.464 15.907 1.00 91.81 210 LEU A CA 1
ATOM 1656 C C . LEU A 1 210 ? 0.557 0.813 16.980 1.00 91.81 210 LEU A C 1
ATOM 1658 O O . LEU A 1 210 ? 1.510 0.077 17.237 1.00 91.81 210 LEU A O 1
ATOM 1662 N N . GLU A 1 211 ? 0.306 1.935 17.641 1.00 92.25 211 GLU A N 1
ATOM 1663 C CA . GLU A 1 211 ? 0.907 2.230 18.934 1.00 92.25 211 GLU A CA 1
ATOM 1664 C C . GLU A 1 211 ? 0.311 1.305 19.996 1.00 92.25 211 GLU A C 1
ATOM 1666 O O . GLU A 1 211 ? -0.866 0.938 19.929 1.00 92.25 211 GLU A O 1
ATOM 1671 N N . ASP A 1 212 ? 1.113 0.960 21.000 1.00 92.88 212 ASP A N 1
ATOM 1672 C CA . ASP A 1 212 ? 0.677 0.123 22.114 1.00 92.88 212 ASP A CA 1
ATOM 1673 C C . ASP A 1 212 ? -0.100 0.947 23.155 1.00 92.88 212 ASP A C 1
ATOM 1675 O O . ASP A 1 212 ? 0.359 1.223 24.263 1.00 92.88 212 ASP A O 1
ATOM 1679 N N . LEU A 1 213 ? -1.261 1.448 22.731 1.00 95.31 213 LEU A N 1
ATOM 1680 C CA . LEU A 1 213 ? -2.091 2.363 23.510 1.00 95.31 213 LEU A CA 1
ATOM 1681 C C . LEU A 1 213 ? -2.682 1.668 24.752 1.00 95.31 213 LEU A C 1
ATOM 1683 O O . LEU A 1 213 ? -3.024 0.489 24.677 1.00 95.31 213 LEU A O 1
ATOM 1687 N N . PRO A 1 214 ? -2.862 2.376 25.882 1.00 96.75 214 PRO A N 1
ATOM 1688 C CA . PRO A 1 214 ? -3.375 1.766 27.102 1.00 96.75 214 PRO A CA 1
ATOM 1689 C C . PRO A 1 214 ? -4.906 1.682 27.126 1.00 96.75 214 PRO A C 1
ATOM 1691 O O . PRO A 1 214 ? -5.612 2.630 26.772 1.00 96.75 214 PRO A O 1
ATOM 1694 N N . LEU A 1 215 ? -5.421 0.567 27.635 1.00 97.62 215 LEU A N 1
ATOM 1695 C CA . LEU A 1 215 ? -6.765 0.457 28.193 1.00 97.62 215 LEU A CA 1
ATOM 1696 C C . LEU A 1 215 ? -6.676 0.410 29.718 1.00 97.62 215 LEU A C 1
ATOM 1698 O O . LEU A 1 215 ? -5.718 -0.107 30.277 1.00 97.62 215 LEU A O 1
ATOM 1702 N N . ILE A 1 216 ? -7.692 0.916 30.399 1.00 97.94 216 ILE A N 1
ATOM 1703 C CA . ILE A 1 216 ? -7.720 1.001 31.858 1.00 97.94 216 ILE A CA 1
ATOM 1704 C C . ILE A 1 216 ? -8.436 -0.234 32.416 1.00 97.94 216 ILE A C 1
ATOM 1706 O O . ILE A 1 216 ? -9.574 -0.533 32.034 1.00 97.94 216 ILE A O 1
ATOM 1710 N N . ALA A 1 217 ? -7.757 -0.961 33.298 1.00 94.19 217 ALA A N 1
ATOM 1711 C CA . ALA A 1 217 ? -8.275 -2.123 34.010 1.00 94.19 217 ALA A CA 1
ATOM 1712 C C . ALA A 1 217 ? -9.238 -1.738 35.156 1.00 94.19 217 ALA A C 1
ATOM 1714 O O . ALA A 1 217 ? -9.357 -0.575 35.534 1.00 94.19 217 ALA A O 1
ATOM 1715 N N . ASP A 1 218 ? -9.911 -2.735 35.744 1.00 87.50 218 ASP A N 1
ATOM 1716 C CA . ASP A 1 218 ? -10.855 -2.547 36.861 1.00 87.50 218 ASP A CA 1
ATOM 1717 C C . ASP A 1 218 ? -10.212 -1.942 38.126 1.00 87.50 218 ASP A C 1
ATOM 1719 O O . ASP A 1 218 ? -10.896 -1.305 38.925 1.00 87.50 218 ASP A O 1
ATOM 1723 N N . ASP A 1 219 ? -8.905 -2.137 38.315 1.00 88.75 219 ASP A N 1
ATOM 1724 C CA . ASP A 1 219 ? -8.110 -1.560 39.407 1.00 88.75 219 ASP A CA 1
ATOM 1725 C C . ASP A 1 219 ? -7.599 -0.139 39.101 1.00 88.75 219 ASP A C 1
ATOM 1727 O O . ASP A 1 219 ? -6.925 0.470 39.933 1.00 88.75 219 ASP A O 1
ATOM 1731 N N . GLY A 1 220 ? -7.939 0.402 37.927 1.00 90.50 220 GLY A N 1
ATOM 1732 C CA . GLY A 1 220 ? -7.507 1.712 37.453 1.00 90.50 220 GLY A CA 1
ATOM 1733 C C . GLY A 1 220 ? -6.122 1.725 36.803 1.00 90.50 220 GLY A C 1
ATOM 1734 O O . GLY A 1 220 ? -5.653 2.805 36.450 1.00 90.50 220 GLY A O 1
ATOM 1735 N N . ALA A 1 221 ? -5.462 0.574 36.638 1.00 94.62 221 ALA A N 1
ATOM 1736 C CA . ALA A 1 221 ? -4.156 0.509 35.992 1.00 94.62 221 ALA A CA 1
ATOM 1737 C C . ALA A 1 221 ? -4.260 0.652 34.464 1.00 94.62 221 ALA A C 1
ATOM 1739 O O . ALA A 1 221 ? -5.068 -0.020 33.817 1.00 94.62 221 ALA A O 1
ATOM 1740 N N . ASP A 1 222 ? -3.384 1.473 33.881 1.00 96.81 222 ASP A N 1
ATOM 1741 C CA . ASP A 1 222 ? -3.169 1.529 32.434 1.00 96.81 222 ASP A CA 1
ATOM 1742 C C . ASP A 1 222 ? -2.465 0.247 31.969 1.00 96.81 222 ASP A C 1
ATOM 1744 O O . ASP A 1 222 ? -1.348 -0.052 32.385 1.00 96.81 222 ASP A O 1
ATOM 1748 N N . THR A 1 223 ? -3.125 -0.515 31.100 1.00 96.56 223 THR A N 1
ATOM 1749 C CA . THR A 1 223 ? -2.633 -1.769 30.521 1.00 96.56 223 THR A CA 1
ATOM 1750 C C . THR A 1 223 ? -2.500 -1.617 29.001 1.00 96.56 223 THR A C 1
ATOM 1752 O O . THR A 1 223 ? -3.513 -1.386 28.334 1.00 96.56 223 THR A O 1
ATOM 1755 N N . PRO A 1 224 ? -1.295 -1.747 28.423 1.00 94.94 224 PRO A N 1
ATOM 1756 C CA . PRO A 1 224 ? -1.087 -1.655 26.977 1.00 94.94 224 PRO A CA 1
ATOM 1757 C C . PRO A 1 224 ? -1.880 -2.710 26.192 1.00 94.94 224 PRO A C 1
ATOM 1759 O O . PRO A 1 224 ? -2.080 -3.832 26.665 1.00 94.94 224 PRO A O 1
ATOM 1762 N N . LEU A 1 225 ? -2.316 -2.382 24.973 1.00 93.44 225 LEU A N 1
ATOM 1763 C CA . LEU A 1 225 ? -3.055 -3.296 24.090 1.00 93.44 225 LEU A CA 1
ATOM 1764 C C . LEU A 1 225 ? -2.336 -4.639 23.870 1.00 93.44 225 LEU A C 1
ATOM 1766 O O . LEU A 1 225 ? -2.999 -5.671 23.754 1.00 93.44 225 LEU A O 1
ATOM 1770 N N . SER A 1 226 ? -1.006 -4.654 23.831 1.00 91.69 226 SER A N 1
ATOM 1771 C CA . SER A 1 226 ? -0.199 -5.865 23.657 1.00 91.69 226 SER A CA 1
ATOM 1772 C C . SER A 1 226 ? -0.379 -6.842 24.822 1.00 91.69 226 SER A C 1
ATOM 1774 O O . SER A 1 226 ? -0.566 -8.046 24.603 1.00 91.69 226 SER A O 1
ATOM 1776 N N . GLU A 1 227 ? -0.421 -6.315 26.048 1.00 92.06 227 GLU A N 1
ATOM 1777 C CA . GLU A 1 227 ? -0.708 -7.060 27.271 1.00 92.06 227 GLU A CA 1
ATOM 1778 C C . GLU A 1 227 ? -2.180 -7.473 27.333 1.00 92.06 227 GLU A C 1
ATOM 1780 O O . GLU A 1 227 ? -2.474 -8.632 27.620 1.00 92.06 227 GLU A O 1
ATOM 1785 N N . VAL A 1 228 ? -3.112 -6.579 26.972 1.00 92.38 228 VAL A N 1
ATOM 1786 C CA . VAL A 1 228 ? -4.552 -6.896 26.898 1.00 92.38 228 VAL A CA 1
ATOM 1787 C C . VAL A 1 228 ? -4.800 -8.103 25.986 1.00 92.38 228 VAL A C 1
ATOM 1789 O O . VAL A 1 228 ? -5.552 -9.019 26.333 1.00 92.38 228 VAL A O 1
ATOM 1792 N N . LEU A 1 229 ? -4.135 -8.143 24.832 1.00 89.94 229 LEU A N 1
ATOM 1793 C CA . LEU A 1 229 ? -4.268 -9.212 23.843 1.00 89.94 229 LEU A CA 1
ATOM 1794 C C . LEU A 1 229 ? -3.452 -10.469 24.184 1.00 89.94 229 LEU A C 1
ATOM 1796 O O . LEU A 1 229 ? -3.718 -11.536 23.628 1.00 89.94 229 LEU A O 1
ATOM 1800 N N . HIS A 1 230 ? -2.495 -10.390 25.112 1.00 87.69 230 HIS A N 1
ATOM 1801 C CA . HIS A 1 230 ? -1.612 -11.497 25.501 1.00 87.69 230 HIS A CA 1
ATOM 1802 C C . HIS A 1 230 ? -0.907 -12.149 24.295 1.00 87.69 230 HIS A C 1
ATOM 1804 O O . HIS A 1 230 ? -0.881 -13.375 24.169 1.00 87.69 230 HIS A O 1
ATOM 1810 N N . GLY A 1 231 ? -0.415 -11.338 23.352 1.00 84.69 231 GLY A N 1
ATOM 1811 C CA . GLY A 1 231 ? 0.246 -11.833 22.135 1.00 84.69 231 GLY A CA 1
ATOM 1812 C C . GLY A 1 231 ? -0.666 -12.620 21.181 1.00 84.69 231 GLY A C 1
ATOM 1813 O O . GLY A 1 231 ? -0.173 -13.345 20.318 1.00 84.69 231 GLY A O 1
ATOM 1814 N N . ARG A 1 232 ? -1.993 -12.506 21.322 1.00 86.12 232 ARG A N 1
ATOM 1815 C CA . ARG A 1 232 ? -2.986 -13.150 20.449 1.00 86.12 232 ARG A CA 1
ATOM 1816 C C . ARG A 1 232 ? -3.639 -12.134 19.519 1.00 86.12 232 ARG A C 1
ATOM 1818 O O . ARG A 1 232 ? -3.535 -10.924 19.698 1.00 86.12 232 ARG A O 1
ATOM 1825 N N . ARG A 1 233 ? -4.329 -12.645 18.501 1.00 88.38 233 ARG A N 1
ATOM 1826 C CA . ARG A 1 233 ? -5.205 -11.835 17.649 1.00 88.38 233 ARG A CA 1
ATOM 1827 C C . ARG A 1 233 ? -6.461 -11.461 18.431 1.00 88.38 233 ARG A C 1
ATOM 1829 O O . ARG A 1 233 ? -6.970 -12.280 19.198 1.00 88.38 233 ARG A O 1
ATOM 1836 N N . GLY A 1 234 ? -6.994 -10.268 18.212 1.00 91.25 234 GLY A N 1
ATOM 1837 C CA . GLY A 1 234 ? -8.211 -9.840 18.891 1.00 91.25 234 GLY A CA 1
ATOM 1838 C C . GLY A 1 234 ? -8.974 -8.766 18.143 1.00 91.25 234 GLY A C 1
ATOM 1839 O O . GLY A 1 234 ? -8.464 -8.121 17.229 1.00 91.25 234 GLY A O 1
ATOM 1840 N N . VAL A 1 235 ? -10.223 -8.581 18.561 1.00 94.00 235 VAL A N 1
ATOM 1841 C CA . VAL A 1 235 ? -11.082 -7.506 18.062 1.00 94.00 235 VAL A CA 1
ATOM 1842 C C . VAL A 1 235 ? -11.380 -6.577 19.225 1.00 94.00 235 VAL A C 1
ATOM 1844 O O . VAL A 1 235 ? -12.008 -6.992 20.197 1.00 94.00 235 VAL A O 1
ATOM 1847 N N . VAL A 1 236 ? -10.906 -5.339 19.139 1.00 96.38 236 VAL A N 1
ATOM 1848 C CA . VAL A 1 236 ? -11.105 -4.308 20.157 1.00 96.38 236 VAL A CA 1
ATOM 1849 C C . VAL A 1 236 ? -12.328 -3.481 19.788 1.00 96.38 236 VAL A C 1
ATOM 1851 O O . VAL A 1 236 ? -12.395 -2.920 18.697 1.00 96.38 236 VAL A O 1
ATOM 1854 N N . PHE A 1 237 ? -13.279 -3.403 20.711 1.00 97.44 237 PHE A N 1
ATOM 1855 C CA . PHE A 1 237 ? -14.493 -2.603 20.622 1.00 97.44 237 PHE A CA 1
ATOM 1856 C C . PHE A 1 237 ? -14.406 -1.476 21.650 1.00 97.44 237 PHE A C 1
ATOM 1858 O O . PHE A 1 237 ? -14.436 -1.742 22.850 1.00 97.44 237 PHE A O 1
ATOM 1865 N N . ILE A 1 238 ? -14.317 -0.229 21.196 1.00 98.12 238 ILE A N 1
ATOM 1866 C CA . ILE A 1 238 ? -14.446 0.957 22.046 1.00 98.12 238 ILE A CA 1
ATOM 1867 C C . ILE A 1 238 ? -15.865 1.489 21.881 1.00 98.12 238 ILE A C 1
ATOM 1869 O O . ILE A 1 238 ? -16.224 2.005 20.824 1.00 98.12 238 ILE A O 1
ATOM 1873 N N . LEU A 1 239 ? -16.670 1.329 22.924 1.00 98.06 239 LEU A N 1
ATOM 1874 C CA . LEU A 1 239 ? -18.086 1.679 22.949 1.00 98.06 239 LEU A CA 1
ATOM 1875 C C . LEU A 1 239 ? -18.321 2.933 23.787 1.00 98.06 239 LEU A C 1
ATOM 1877 O O . LEU A 1 239 ? -17.567 3.224 24.714 1.00 98.06 239 LEU A O 1
ATOM 1881 N N . ASP A 1 240 ? -19.410 3.638 23.510 1.00 97.75 240 ASP A N 1
ATOM 1882 C CA . ASP A 1 240 ? -19.851 4.761 24.330 1.00 97.75 240 ASP A CA 1
ATOM 1883 C C . ASP A 1 240 ? -20.417 4.278 25.677 1.00 97.75 240 ASP A C 1
ATOM 1885 O O . ASP A 1 240 ? -21.426 3.566 25.738 1.00 97.75 240 ASP A O 1
ATOM 1889 N N . ALA A 1 241 ? -19.786 4.706 26.770 1.00 97.38 241 ALA A N 1
ATOM 1890 C CA . ALA A 1 241 ? -20.188 4.404 28.140 1.00 97.38 241 ALA A CA 1
ATOM 1891 C C . ALA A 1 241 ? -21.611 4.900 28.460 1.00 97.38 241 ALA A C 1
ATOM 1893 O O . ALA A 1 241 ? -22.325 4.266 29.248 1.00 97.38 241 ALA A O 1
ATOM 1894 N N . HIS A 1 242 ? -22.058 5.984 27.815 1.00 96.75 242 HIS A N 1
ATOM 1895 C CA . HIS A 1 242 ? -23.404 6.533 27.969 1.00 96.75 242 HIS A CA 1
ATOM 1896 C C . HIS A 1 242 ? -24.481 5.705 27.257 1.00 96.75 242 HIS A C 1
ATOM 1898 O O . HIS A 1 242 ? -25.667 5.889 27.529 1.00 96.75 242 HIS A O 1
ATOM 1904 N N . GLY A 1 243 ? -24.093 4.726 26.434 1.00 94.31 243 GLY A N 1
ATOM 1905 C CA . GLY A 1 243 ? -25.018 3.817 25.765 1.00 94.31 243 GLY A CA 1
ATOM 1906 C C . GLY A 1 243 ? -25.717 4.423 24.558 1.00 94.31 243 GLY A C 1
ATOM 1907 O O . GLY A 1 243 ? -26.925 4.239 24.408 1.00 94.31 243 GLY A O 1
ATOM 1908 N N . SER A 1 244 ? -24.975 5.123 23.696 1.00 96.00 244 SER A N 1
ATOM 1909 C CA . SER A 1 244 ? -25.479 5.506 22.377 1.00 96.00 244 SER A CA 1
ATOM 1910 C C . SER A 1 244 ? -26.047 4.311 21.605 1.00 96.00 244 SER A C 1
ATOM 1912 O O . SER A 1 244 ? -25.570 3.178 21.718 1.00 96.00 244 SER A O 1
ATOM 1914 N N . GLU A 1 245 ? -27.066 4.581 20.788 1.00 96.25 245 GLU A N 1
ATOM 1915 C CA . GLU A 1 245 ? -27.728 3.579 19.944 1.00 96.25 245 GLU A CA 1
ATOM 1916 C C . GLU A 1 245 ? -26.731 2.751 19.099 1.00 96.25 245 GLU A C 1
ATOM 1918 O O . GLU A 1 245 ? -26.808 1.520 19.173 1.00 96.25 245 GLU A O 1
ATOM 1923 N N . PRO A 1 246 ? -25.694 3.344 18.465 1.00 96.38 246 PRO A N 1
ATOM 1924 C CA . PRO A 1 246 ? -24.688 2.581 17.727 1.00 96.38 246 PRO A CA 1
ATOM 1925 C C . PRO A 1 246 ? -23.929 1.564 18.592 1.00 96.38 246 PRO A C 1
ATOM 1927 O O . PRO A 1 246 ? -23.648 0.450 18.152 1.00 96.38 246 PRO A O 1
ATOM 1930 N N . SER A 1 247 ? -23.621 1.911 19.847 1.00 97.00 247 SER A N 1
ATOM 1931 C CA . SER A 1 247 ? -22.924 1.012 20.779 1.00 97.00 247 SER A CA 1
ATOM 1932 C C . SER A 1 247 ? -23.810 -0.153 21.225 1.00 97.00 247 SER A C 1
ATOM 1934 O O . SER A 1 247 ? -23.331 -1.277 21.386 1.00 97.00 247 SER A O 1
ATOM 1936 N N . ILE A 1 248 ? -25.111 0.098 21.394 1.00 97.44 248 ILE A N 1
ATOM 1937 C CA . ILE A 1 248 ? -26.093 -0.938 21.728 1.00 97.44 248 ILE A CA 1
ATOM 1938 C C . ILE A 1 248 ? -26.270 -1.914 20.564 1.00 97.44 248 ILE A C 1
ATOM 1940 O O . ILE A 1 248 ? -26.291 -3.123 20.800 1.00 97.44 248 ILE A O 1
ATOM 1944 N N . HIS A 1 249 ? -26.320 -1.423 19.324 1.00 96.31 249 HIS A N 1
ATOM 1945 C CA . HIS A 1 249 ? -26.388 -2.286 18.145 1.00 96.31 249 HIS A CA 1
ATOM 1946 C C . HIS A 1 249 ? -25.135 -3.140 17.958 1.00 96.31 249 HIS A C 1
ATOM 1948 O O . HIS A 1 249 ? -25.259 -4.332 17.687 1.00 96.31 249 HIS A O 1
ATOM 1954 N N . VAL A 1 250 ? -23.939 -2.586 18.189 1.00 96.75 250 VAL A N 1
ATOM 1955 C CA . VAL A 1 250 ? -22.698 -3.379 18.166 1.00 96.75 250 VAL A CA 1
ATOM 1956 C C . VAL A 1 250 ? -22.729 -4.512 19.191 1.00 96.75 250 VAL A C 1
ATOM 1958 O O . VAL A 1 250 ? -22.347 -5.636 18.872 1.00 96.75 250 VAL A O 1
ATOM 1961 N N . LEU A 1 251 ? -23.200 -4.255 20.414 1.00 96.38 251 LEU A N 1
ATOM 1962 C CA . LEU A 1 251 ? -23.296 -5.298 21.436 1.00 96.38 251 LEU A CA 1
ATOM 1963 C C . LEU A 1 251 ? -24.350 -6.366 21.104 1.00 96.38 251 LEU A C 1
ATOM 1965 O O . LEU A 1 251 ? -24.134 -7.537 21.420 1.00 96.38 251 LEU A O 1
ATOM 1969 N N . ASP A 1 252 ? -25.468 -5.993 20.477 1.00 95.44 252 ASP A N 1
ATOM 1970 C CA . ASP A 1 252 ? -26.491 -6.958 20.058 1.00 95.44 252 ASP A CA 1
ATOM 1971 C C . ASP A 1 252 ? -26.002 -7.829 18.888 1.00 95.44 252 ASP A C 1
ATOM 1973 O O . ASP A 1 252 ? -26.138 -9.050 18.934 1.00 95.44 252 ASP A O 1
ATOM 1977 N N . GLU A 1 253 ? -25.321 -7.243 17.900 1.00 94.31 253 GLU A N 1
ATOM 1978 C CA . GLU A 1 253 ? -24.714 -7.991 16.788 1.00 94.31 253 GLU A CA 1
ATOM 1979 C C . GLU A 1 253 ? -23.564 -8.897 17.274 1.00 94.31 253 GLU A C 1
ATOM 1981 O O . GLU A 1 253 ? -23.405 -10.033 16.815 1.00 94.31 253 GLU A O 1
ATOM 1986 N N . LEU A 1 254 ? -22.793 -8.441 18.271 1.00 93.38 254 LEU A N 1
ATOM 1987 C CA . LEU A 1 254 ? -21.792 -9.264 18.953 1.00 93.38 254 LEU A CA 1
ATOM 1988 C C . LEU A 1 254 ? -22.451 -10.444 19.676 1.00 93.38 254 LEU A C 1
ATOM 1990 O O . LEU A 1 254 ? -21.966 -11.571 19.573 1.00 93.38 254 LEU A O 1
ATOM 1994 N N . ARG A 1 255 ? -23.564 -10.215 20.386 1.00 92.88 255 ARG A N 1
ATOM 1995 C CA . ARG A 1 255 ? -24.339 -11.276 21.046 1.00 92.88 255 ARG A CA 1
ATOM 1996 C C . ARG A 1 255 ? -24.778 -12.336 20.039 1.00 92.88 255 ARG A C 1
ATOM 1998 O O . ARG A 1 255 ? -24.620 -13.520 20.326 1.00 92.88 255 ARG A O 1
ATOM 2005 N N . GLU A 1 256 ? -25.321 -11.927 18.897 1.00 91.00 256 GLU A N 1
ATOM 2006 C CA . GLU A 1 256 ? -25.780 -12.834 17.836 1.00 91.00 256 GLU A CA 1
ATOM 2007 C C . GLU A 1 256 ? -24.622 -13.632 17.240 1.00 91.00 256 GLU A C 1
ATOM 2009 O O . GLU A 1 256 ? -24.652 -14.863 17.254 1.00 91.00 256 GLU A O 1
ATOM 2014 N N . SER A 1 257 ? -23.543 -12.945 16.860 1.00 88.75 257 SER A N 1
ATOM 2015 C CA . SER A 1 257 ? -22.337 -13.567 16.302 1.00 88.75 257 SER A CA 1
ATOM 2016 C C . SER A 1 257 ? -21.710 -14.608 17.239 1.00 88.75 257 SER A C 1
ATOM 2018 O O . SER A 1 257 ? -21.182 -15.626 16.783 1.00 88.75 257 SER A O 1
ATOM 2020 N N . LEU A 1 258 ? -21.751 -14.355 18.553 1.00 86.31 258 LEU A N 1
ATOM 2021 C CA . LEU A 1 258 ? -21.264 -15.274 19.583 1.00 86.31 258 LEU A CA 1
ATOM 2022 C C . LEU A 1 258 ? -22.245 -16.425 19.857 1.00 86.31 258 LEU A C 1
ATOM 2024 O O . LEU A 1 258 ? -21.805 -17.540 20.125 1.00 86.31 258 LEU A O 1
ATOM 2028 N N . ALA A 1 259 ? -23.558 -16.179 19.805 1.00 84.31 259 ALA A N 1
ATOM 2029 C CA . ALA A 1 259 ? -24.582 -17.195 20.060 1.00 84.31 259 ALA A CA 1
ATOM 2030 C C . ALA A 1 259 ? -24.629 -18.265 18.961 1.00 84.31 259 ALA A C 1
ATOM 2032 O O . ALA A 1 259 ? -24.824 -19.442 19.255 1.00 84.31 259 ALA A O 1
ATOM 2033 N N . GLU A 1 260 ? -24.393 -17.877 17.708 1.00 78.94 260 GLU A N 1
ATOM 2034 C CA . GLU A 1 260 ? -24.289 -18.817 16.588 1.00 78.94 260 GLU A CA 1
ATOM 2035 C C . GLU A 1 260 ? -23.061 -19.738 16.681 1.00 78.94 260 GLU A C 1
ATOM 2037 O O . GLU A 1 260 ? -22.981 -20.739 15.966 1.00 78.94 260 GLU A O 1
ATOM 2042 N N . ARG A 1 261 ? -22.067 -19.395 17.515 1.00 69.25 261 ARG A N 1
ATOM 2043 C CA . ARG A 1 261 ? -20.753 -20.059 17.549 1.00 69.25 261 ARG A CA 1
ATOM 2044 C C . ARG A 1 261 ? -20.213 -20.204 18.986 1.00 69.25 261 ARG A C 1
ATOM 2046 O O . ARG A 1 261 ? -19.240 -19.534 19.334 1.00 69.25 261 ARG A O 1
ATOM 2053 N N . PRO A 1 262 ? -20.817 -21.081 19.812 1.00 59.84 262 PRO A N 1
ATOM 2054 C CA . PRO A 1 262 ? -20.489 -21.223 21.234 1.00 59.84 262 PRO A CA 1
ATOM 2055 C C . PRO A 1 262 ? -19.149 -21.925 21.530 1.00 59.84 262 PRO A C 1
ATOM 2057 O O . PRO A 1 262 ? -18.607 -21.720 22.616 1.00 59.84 262 PRO A O 1
ATOM 2060 N N . ASP A 1 263 ? -18.591 -22.711 20.598 1.00 54.16 263 ASP A N 1
ATOM 2061 C CA . ASP A 1 263 ? -17.342 -23.454 20.828 1.00 54.16 263 ASP A CA 1
ATOM 2062 C C . ASP A 1 263 ? -16.097 -22.562 20.687 1.00 54.16 263 ASP A C 1
ATOM 2064 O O . ASP A 1 263 ? -15.635 -22.195 19.602 1.00 54.16 263 ASP A O 1
ATOM 2068 N N . SER A 1 264 ? -15.561 -22.207 21.850 1.00 52.25 264 SER A N 1
ATOM 2069 C CA . SER A 1 264 ? -14.417 -21.338 22.092 1.00 52.25 264 SER A CA 1
ATOM 2070 C C . SER A 1 264 ? -13.070 -22.053 21.925 1.00 52.25 264 SER A C 1
ATOM 2072 O O . SER A 1 264 ? -12.337 -22.208 22.900 1.00 52.25 264 SER A O 1
ATOM 2074 N N . ASP A 1 265 ? -12.717 -22.439 20.699 1.00 48.12 265 ASP A N 1
ATOM 2075 C CA . ASP A 1 265 ? -11.344 -22.880 20.363 1.00 48.12 265 ASP A CA 1
ATOM 2076 C C . ASP A 1 265 ? -10.683 -21.998 19.280 1.00 48.12 265 ASP A C 1
ATOM 2078 O O . ASP A 1 265 ? -9.705 -22.354 18.633 1.00 48.12 265 ASP A O 1
ATOM 2082 N N . THR A 1 266 ? -11.234 -20.804 19.034 1.00 50.50 266 THR A N 1
ATOM 2083 C CA . THR A 1 266 ? -10.964 -20.034 17.804 1.00 50.50 266 THR A CA 1
ATOM 2084 C C . THR A 1 266 ? -9.978 -18.869 17.946 1.00 50.50 266 THR A C 1
ATOM 2086 O O . THR A 1 266 ? -9.941 -18.008 17.066 1.00 50.50 266 THR A O 1
ATOM 2089 N N . GLY A 1 267 ? -9.221 -18.769 19.047 1.00 53.97 267 GLY A N 1
ATOM 2090 C CA . GLY A 1 267 ? -8.167 -17.747 19.219 1.00 53.97 267 GLY A CA 1
ATOM 2091 C C . GLY A 1 267 ? -8.617 -16.286 19.028 1.00 53.97 267 GLY A C 1
ATOM 2092 O O . GLY A 1 267 ? -7.792 -15.417 18.772 1.00 53.97 267 GLY A O 1
ATOM 2093 N N . THR A 1 268 ? -9.926 -16.024 19.101 1.00 61.84 268 THR A N 1
ATOM 2094 C CA . THR A 1 268 ? -10.556 -14.725 18.843 1.00 61.84 268 THR A CA 1
ATOM 2095 C C . THR A 1 268 ? -11.135 -14.225 20.150 1.00 61.84 268 THR A C 1
ATOM 2097 O O . THR A 1 268 ? -12.160 -14.734 20.606 1.00 61.84 268 THR A O 1
ATOM 2100 N N . GLU A 1 269 ? -10.474 -13.254 20.770 1.00 73.69 269 GLU A N 1
ATOM 2101 C CA . GLU A 1 269 ? -10.966 -12.641 21.998 1.00 73.69 269 GLU A CA 1
ATOM 2102 C C . GLU A 1 269 ? -11.467 -11.222 21.704 1.00 73.69 269 GLU A C 1
ATOM 2104 O O . GLU A 1 269 ? -10.664 -10.328 21.430 1.00 73.69 269 GLU A O 1
ATOM 2109 N N . PRO A 1 270 ? -12.799 -11.013 21.694 1.00 90.06 270 PRO A N 1
ATOM 2110 C CA . PRO A 1 270 ? -13.377 -9.683 21.777 1.00 90.06 270 PRO A CA 1
ATOM 2111 C C . PRO A 1 270 ? -12.892 -8.990 23.048 1.00 90.06 270 PRO A C 1
ATOM 2113 O O . PRO A 1 270 ? -13.064 -9.513 24.151 1.00 90.06 270 PRO A O 1
ATOM 2116 N N . VAL A 1 271 ? -12.323 -7.806 22.886 1.00 94.69 271 VAL A N 1
ATOM 2117 C CA . VAL A 1 271 ? -11.935 -6.910 23.971 1.00 94.69 271 VAL A CA 1
ATOM 2118 C C . VAL A 1 271 ? -12.925 -5.759 23.962 1.00 94.69 271 VAL A C 1
ATOM 2120 O O . VAL A 1 271 ? -13.018 -5.038 22.973 1.00 94.69 271 VAL A O 1
ATOM 2123 N N . ILE A 1 272 ? -13.684 -5.598 25.042 1.00 96.69 272 ILE A N 1
ATOM 2124 C CA . ILE A 1 272 ? -14.713 -4.560 25.146 1.00 96.69 272 ILE A CA 1
ATOM 2125 C C . ILE A 1 272 ? -14.209 -3.475 26.091 1.00 96.69 272 ILE A C 1
ATOM 2127 O O . ILE A 1 272 ? -13.940 -3.753 27.260 1.00 96.69 272 ILE A O 1
ATOM 2131 N N . ALA A 1 273 ? -14.111 -2.247 25.590 1.00 97.94 273 ALA A N 1
ATOM 2132 C CA . ALA A 1 273 ? -13.738 -1.064 26.348 1.00 97.94 273 ALA A CA 1
ATOM 2133 C C . ALA A 1 273 ? -14.840 0.002 26.281 1.00 97.94 273 ALA A C 1
ATOM 2135 O O . ALA A 1 273 ? -15.469 0.185 25.240 1.00 97.94 273 ALA A O 1
ATOM 2136 N N . LEU A 1 274 ? -15.065 0.722 27.381 1.00 98.06 274 LEU A N 1
ATOM 2137 C CA . LEU A 1 274 ? -16.031 1.824 27.450 1.00 98.06 274 LEU A CA 1
ATOM 2138 C C . LEU A 1 274 ? -15.330 3.182 27.521 1.00 98.06 274 LEU A C 1
ATOM 2140 O O . LEU A 1 274 ? -14.435 3.373 28.348 1.00 98.06 274 LEU A O 1
ATOM 2144 N N . CYS A 1 275 ? -15.782 4.119 26.693 1.00 97.56 275 CYS A N 1
ATOM 2145 C CA . CYS A 1 275 ? -15.296 5.490 26.585 1.00 97.56 275 CYS A CA 1
ATOM 2146 C C . CYS A 1 275 ? -16.459 6.485 26.779 1.00 97.56 275 CYS A C 1
ATOM 2148 O O . CYS A 1 275 ? -17.515 6.268 26.190 1.00 97.56 275 CYS A O 1
ATOM 2150 N N . PRO A 1 276 ? -16.299 7.570 27.555 1.00 97.25 276 PRO A N 1
ATOM 2151 C CA . PRO A 1 276 ? -15.102 7.919 28.316 1.00 97.25 276 PRO A CA 1
ATOM 2152 C C . PRO A 1 276 ? -14.932 7.039 29.569 1.00 97.25 276 PRO A C 1
ATOM 2154 O O . PRO A 1 276 ? -15.889 6.494 30.122 1.00 97.25 276 PRO A O 1
ATOM 2157 N N . HIS A 1 277 ? -13.680 6.858 29.990 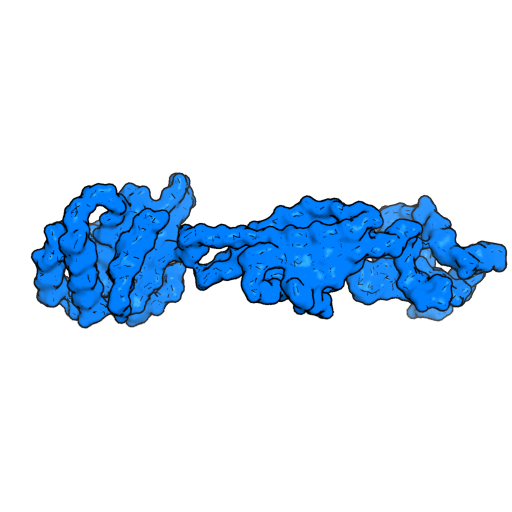1.00 96.44 277 HIS A N 1
ATOM 2158 C CA . HIS A 1 277 ? -13.286 5.952 31.076 1.00 96.44 277 HIS A CA 1
ATOM 2159 C C . HIS A 1 277 ? -13.941 6.239 32.436 1.00 96.44 277 HIS A C 1
ATOM 2161 O O . HIS A 1 277 ? -14.234 5.307 33.185 1.00 96.44 277 HIS A O 1
ATOM 2167 N N . ASP A 1 278 ? -14.173 7.511 32.738 1.00 94.38 278 ASP A N 1
ATOM 2168 C CA . ASP A 1 278 ? -14.684 8.048 33.997 1.00 94.38 278 ASP A CA 1
ATOM 2169 C C . ASP A 1 278 ? -16.215 8.168 34.025 1.00 94.38 278 ASP A C 1
ATOM 2171 O O . ASP A 1 278 ? -16.804 8.402 35.084 1.00 94.38 278 ASP A O 1
ATOM 2175 N N . ALA A 1 279 ? -16.890 7.944 32.893 1.00 94.69 279 ALA A N 1
ATOM 2176 C CA . ALA A 1 279 ? -18.342 7.935 32.858 1.00 94.69 279 ALA A CA 1
ATOM 2177 C C . ALA A 1 279 ? -18.935 6.693 33.554 1.00 94.69 279 ALA A C 1
ATOM 2179 O O . ALA A 1 279 ? -18.431 5.562 33.415 1.00 94.69 279 ALA A O 1
ATOM 2180 N N . PRO A 1 280 ? -20.071 6.859 34.259 1.00 94.62 280 PRO A N 1
ATOM 2181 C CA . PRO A 1 280 ? -20.836 5.724 34.750 1.00 94.62 280 PRO A CA 1
ATOM 2182 C C . PRO A 1 280 ? -21.331 4.881 33.570 1.00 94.62 280 PRO A C 1
ATOM 2184 O O . PRO A 1 280 ? -21.743 5.415 32.540 1.00 94.62 280 PRO A O 1
ATOM 2187 N N . VAL A 1 281 ? -21.318 3.556 33.731 1.00 96.06 281 VAL A N 1
ATOM 2188 C CA . VAL A 1 281 ? -21.871 2.654 32.713 1.00 96.06 281 VAL A CA 1
ATOM 2189 C C . VAL A 1 281 ? -23.383 2.812 32.696 1.00 96.06 281 VAL A C 1
ATOM 2191 O O . VAL A 1 281 ? -24.046 2.640 33.721 1.00 96.06 281 VAL A O 1
ATOM 2194 N N . SER A 1 282 ? -23.937 3.129 31.533 1.00 96.88 282 SER A N 1
ATOM 2195 C CA . SER A 1 282 ? -25.377 3.294 31.391 1.00 96.88 282 SER A CA 1
ATOM 2196 C C . SER A 1 282 ? -26.139 1.981 31.639 1.00 96.88 282 SER A C 1
ATOM 2198 O O . SER A 1 282 ? -25.637 0.868 31.432 1.00 96.88 282 SER A O 1
ATOM 2200 N N . ALA A 1 283 ? -27.396 2.100 32.075 1.00 96.81 283 ALA A N 1
ATOM 2201 C CA . ALA A 1 283 ? -28.269 0.941 32.257 1.00 96.81 283 ALA A CA 1
ATOM 2202 C C . ALA A 1 283 ? -28.473 0.126 30.956 1.00 96.81 283 ALA A C 1
ATOM 2204 O O . ALA A 1 283 ? -28.416 -1.103 31.040 1.00 96.81 283 ALA A O 1
ATOM 2205 N N . PRO A 1 284 ? -28.632 0.740 29.759 1.00 96.31 284 PRO A N 1
ATOM 2206 C CA . PRO A 1 284 ? -28.701 0.002 28.49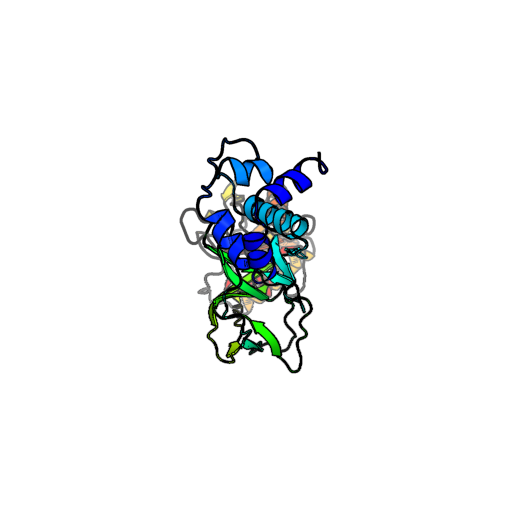5 1.00 96.31 284 PRO A CA 1
ATOM 2207 C C . PRO A 1 284 ? -27.460 -0.850 28.202 1.00 96.31 284 PRO A C 1
ATOM 2209 O O . PRO A 1 284 ? -27.602 -2.026 27.866 1.00 96.31 284 PRO A O 1
ATOM 2212 N N . ILE A 1 285 ? -26.250 -0.302 28.388 1.00 96.81 285 ILE A N 1
ATOM 2213 C CA . ILE A 1 285 ? -24.997 -1.057 28.207 1.00 96.81 285 ILE A CA 1
ATOM 2214 C C . ILE A 1 285 ? -24.943 -2.225 29.191 1.00 96.81 285 ILE A C 1
ATOM 2216 O O . ILE A 1 285 ? -24.693 -3.360 28.792 1.00 96.81 285 ILE A O 1
ATOM 2220 N N . THR A 1 286 ? -25.248 -1.971 30.465 1.00 95.75 286 THR A N 1
ATOM 2221 C CA . THR A 1 286 ? -25.258 -3.003 31.514 1.00 95.75 286 THR A CA 1
ATOM 2222 C C . THR A 1 286 ? -26.220 -4.146 31.175 1.00 95.75 286 THR A C 1
ATOM 2224 O O . THR A 1 286 ? -25.858 -5.319 31.282 1.00 95.75 286 THR A O 1
ATOM 2227 N N . ALA A 1 287 ? -27.431 -3.817 30.715 1.00 95.62 287 ALA A N 1
ATOM 2228 C CA . ALA A 1 287 ? -28.429 -4.799 30.305 1.00 95.62 287 ALA A CA 1
ATOM 2229 C C . ALA A 1 287 ? -27.969 -5.625 29.094 1.00 95.62 287 ALA A C 1
ATOM 2231 O O . ALA A 1 287 ? -28.212 -6.830 29.049 1.00 95.62 287 ALA A O 1
ATOM 2232 N N . MET A 1 288 ? -27.291 -5.004 28.126 1.00 95.12 288 MET A N 1
ATOM 2233 C CA . MET A 1 288 ? -26.805 -5.711 26.944 1.00 95.12 288 MET A CA 1
ATOM 2234 C C . MET A 1 288 ? -25.597 -6.606 27.251 1.00 95.12 288 MET A C 1
ATOM 2236 O O . MET A 1 288 ? -25.575 -7.762 26.835 1.00 95.12 288 MET A O 1
ATOM 2240 N N . LEU A 1 289 ? -24.640 -6.129 28.054 1.00 94.44 289 LEU A N 1
ATOM 2241 C CA . LEU A 1 289 ? -23.507 -6.935 28.524 1.00 94.44 289 LEU A CA 1
ATOM 2242 C C . LEU A 1 289 ? -23.978 -8.186 29.283 1.00 94.44 289 LEU A C 1
ATOM 2244 O O . LEU A 1 289 ? -23.421 -9.265 29.094 1.00 94.44 289 LEU A O 1
ATOM 2248 N N . ALA A 1 290 ? -25.040 -8.072 30.089 1.00 94.25 290 ALA A N 1
ATOM 2249 C CA . ALA A 1 290 ? -25.635 -9.203 30.805 1.00 94.25 290 ALA A CA 1
ATOM 2250 C C . ALA A 1 290 ? -26.290 -10.252 29.882 1.00 94.25 290 ALA A C 1
ATOM 2252 O O . ALA A 1 290 ? -26.487 -11.391 30.303 1.00 94.25 290 ALA A O 1
ATOM 2253 N N . ARG A 1 291 ? -26.629 -9.881 28.639 1.00 94.44 291 ARG A N 1
ATOM 2254 C CA . ARG A 1 291 ? -27.213 -10.770 27.619 1.00 94.44 291 ARG A CA 1
ATOM 2255 C C . ARG A 1 291 ? -26.166 -11.449 26.737 1.00 94.44 291 ARG A C 1
ATOM 2257 O O . ARG A 1 291 ? -26.544 -12.285 25.915 1.00 94.44 291 ARG A O 1
ATOM 2264 N N . LEU A 1 292 ? -24.884 -11.094 26.859 1.00 91.81 292 LEU A N 1
ATOM 2265 C CA . LEU A 1 292 ? -23.830 -11.755 26.096 1.00 91.81 292 LEU A CA 1
ATOM 2266 C C . LEU A 1 292 ? -23.726 -13.237 26.508 1.00 91.81 292 LEU A C 1
ATOM 2268 O O . LEU A 1 292 ? -23.881 -13.551 27.689 1.00 91.81 292 LEU A O 1
ATOM 2272 N N . PRO A 1 293 ? -23.423 -14.163 25.575 1.00 88.69 293 PRO A N 1
ATOM 2273 C CA . PRO A 1 293 ? -23.396 -15.604 25.869 1.00 88.69 293 PRO A CA 1
ATOM 2274 C C . PRO A 1 293 ? -22.368 -16.019 26.931 1.00 88.69 293 PRO A C 1
ATOM 2276 O O . PRO A 1 293 ? -22.461 -17.100 27.507 1.00 88.69 293 PRO A O 1
ATOM 2279 N N . ARG A 1 294 ? -21.371 -15.165 27.185 1.00 86.44 294 ARG A N 1
ATOM 2280 C CA . ARG A 1 294 ? -20.339 -15.344 28.207 1.00 86.44 294 ARG A CA 1
ATOM 2281 C C . ARG A 1 294 ? -19.944 -14.000 28.804 1.00 86.44 294 ARG A C 1
ATOM 2283 O O . ARG A 1 294 ? -20.201 -12.950 28.220 1.00 86.44 294 ARG A O 1
ATOM 2290 N N . ARG A 1 295 ? -19.279 -14.044 29.959 1.00 85.94 295 ARG A N 1
ATOM 2291 C CA . ARG A 1 295 ? -18.719 -12.848 30.594 1.00 85.94 295 ARG A CA 1
ATOM 2292 C C . ARG A 1 295 ? -17.435 -12.418 29.892 1.00 85.94 295 ARG A C 1
ATOM 2294 O O . ARG A 1 295 ? -16.605 -13.256 29.546 1.00 85.94 295 ARG A O 1
ATOM 2301 N N . PHE A 1 296 ? -17.280 -11.110 29.746 1.00 87.56 296 PHE A N 1
ATOM 2302 C CA . PHE A 1 296 ? -16.075 -10.461 29.247 1.00 87.56 296 PHE A CA 1
ATOM 2303 C C . PHE A 1 296 ? -15.485 -9.597 30.354 1.00 87.56 296 PHE A C 1
ATOM 2305 O O . PHE A 1 296 ? -16.230 -9.016 31.146 1.00 87.56 296 PHE A O 1
ATOM 2312 N N . ARG A 1 297 ? -14.153 -9.502 30.397 1.00 90.19 297 ARG A N 1
ATOM 2313 C CA . ARG A 1 297 ? -13.494 -8.442 31.160 1.00 90.19 297 ARG A CA 1
ATOM 2314 C C . ARG A 1 297 ? -13.841 -7.114 30.496 1.00 90.19 297 ARG A C 1
ATOM 2316 O O . ARG A 1 297 ? -13.688 -6.985 29.281 1.00 90.19 297 ARG A O 1
ATOM 2323 N N . LEU A 1 298 ? -14.337 -6.171 31.285 1.00 93.94 298 LEU A N 1
ATOM 2324 C CA . LEU A 1 298 ? -14.686 -4.847 30.802 1.00 93.94 298 LEU A CA 1
ATOM 2325 C C . LEU A 1 298 ? -13.494 -3.926 31.018 1.00 93.94 298 LEU A C 1
ATOM 2327 O O . LEU A 1 298 ? -12.976 -3.831 32.122 1.00 93.94 298 LEU A O 1
ATOM 2331 N N . TRP A 1 299 ? -13.070 -3.256 29.962 1.00 97.50 299 TRP A N 1
ATOM 2332 C CA . TRP A 1 299 ? -12.016 -2.258 30.030 1.00 97.50 299 TRP A CA 1
ATOM 2333 C C . TRP A 1 299 ? -12.616 -0.857 30.002 1.00 97.50 299 TRP A C 1
ATOM 2335 O O . TRP A 1 299 ? -13.756 -0.639 29.576 1.00 97.50 299 TRP A O 1
ATOM 2345 N N . ARG A 1 300 ? -11.828 0.125 30.418 1.00 97.94 300 ARG A N 1
ATOM 2346 C CA . ARG A 1 300 ? -12.130 1.543 30.241 1.00 97.94 300 ARG A CA 1
ATOM 2347 C C . ARG A 1 300 ? -11.151 2.163 29.250 1.00 97.94 300 ARG A C 1
ATOM 2349 O O . ARG A 1 300 ? -10.032 1.689 29.089 1.00 97.94 300 ARG A O 1
ATOM 2356 N N . CYS A 1 301 ? -11.585 3.193 28.539 1.00 98.00 301 CYS A N 1
ATOM 2357 C CA . CYS A 1 301 ? -10.771 3.877 27.541 1.00 98.00 301 CYS A CA 1
ATOM 2358 C C . CYS A 1 301 ? -10.971 5.387 27.657 1.00 98.00 301 CYS A C 1
ATOM 2360 O O . CYS A 1 301 ? -12.099 5.865 27.778 1.00 98.00 301 CYS A O 1
ATOM 2362 N N . SER A 1 302 ? -9.874 6.140 27.660 1.00 97.44 302 SER A N 1
ATOM 2363 C CA . SER A 1 302 ? -9.932 7.599 27.637 1.00 97.44 302 SER A CA 1
ATOM 2364 C C . SER A 1 302 ? -10.279 8.091 26.227 1.00 97.44 302 SER A C 1
ATOM 2366 O O . SER A 1 302 ? -9.934 7.451 25.231 1.00 97.44 302 SER A O 1
ATOM 2368 N N . GLU A 1 303 ? -10.928 9.252 26.119 1.00 97.06 303 GLU A N 1
ATOM 2369 C CA . GLU A 1 303 ? -11.244 9.845 24.811 1.00 97.06 303 GLU A CA 1
ATOM 2370 C C . GLU A 1 303 ? -9.991 10.103 23.958 1.00 97.06 303 GLU A C 1
ATOM 2372 O O . GLU A 1 303 ? -10.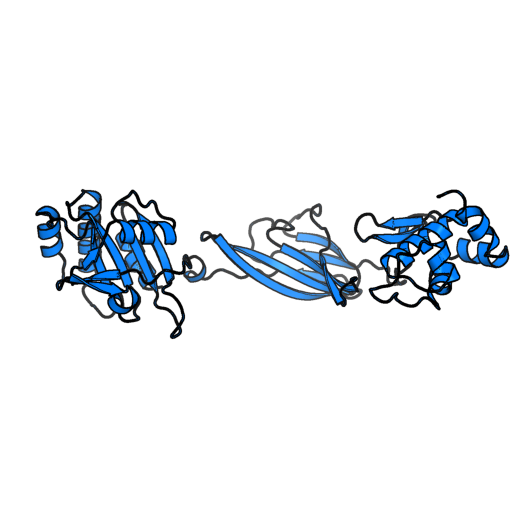019 9.782 22.767 1.00 97.06 303 GLU A O 1
ATOM 2377 N N . PRO A 1 304 ? -8.859 10.595 24.516 1.00 97.00 304 PRO A N 1
ATOM 2378 C CA . PRO A 1 304 ? -7.625 10.736 23.748 1.00 97.00 304 PRO A CA 1
ATOM 2379 C C . PRO A 1 304 ? -7.126 9.409 23.173 1.00 97.00 304 PRO A C 1
ATOM 2381 O O . PRO A 1 304 ? -6.709 9.374 22.015 1.00 97.00 304 PRO A O 1
ATOM 2384 N N . THR A 1 305 ? -7.199 8.315 23.941 1.00 97.00 305 THR A N 1
ATOM 2385 C CA . THR A 1 305 ? -6.803 6.989 23.453 1.00 97.00 305 THR A CA 1
ATOM 2386 C C . THR A 1 305 ? -7.733 6.505 22.344 1.00 97.00 305 THR A C 1
ATOM 2388 O O . THR A 1 305 ? -7.253 6.064 21.299 1.00 97.00 305 THR A O 1
ATOM 2391 N N . ALA A 1 306 ? -9.051 6.631 22.523 1.00 96.81 306 ALA A N 1
ATOM 2392 C CA . ALA A 1 306 ? -10.032 6.245 21.511 1.00 96.81 306 ALA A CA 1
ATOM 2393 C C . ALA A 1 306 ? -9.832 7.025 20.199 1.00 96.81 306 ALA A C 1
ATOM 2395 O O . ALA A 1 306 ? -9.742 6.432 19.121 1.00 96.81 306 ALA A O 1
ATOM 2396 N N . ALA A 1 307 ? -9.664 8.348 20.293 1.00 96.88 307 ALA A N 1
ATOM 2397 C CA . ALA A 1 307 ? -9.405 9.211 19.146 1.00 96.88 307 ALA A CA 1
ATOM 2398 C C . ALA A 1 307 ? -8.057 8.899 18.475 1.00 96.88 307 ALA A C 1
ATOM 2400 O O . ALA A 1 307 ? -7.948 8.958 17.247 1.00 96.88 307 ALA A O 1
ATOM 2401 N N . ARG A 1 308 ? -7.019 8.555 19.254 1.00 96.69 308 ARG A N 1
ATOM 2402 C CA . ARG A 1 308 ? -5.710 8.147 18.722 1.00 96.69 308 ARG A CA 1
ATOM 2403 C C . ARG A 1 308 ? -5.814 6.835 17.953 1.00 96.69 308 ARG A C 1
ATOM 2405 O O . ARG A 1 308 ? -5.328 6.777 16.825 1.00 96.69 308 ARG A O 1
ATOM 2412 N N . LEU A 1 309 ? -6.495 5.831 18.509 1.00 95.75 309 LEU A N 1
ATOM 2413 C CA . LEU A 1 309 ? -6.706 4.545 17.845 1.00 95.75 309 LEU A CA 1
ATOM 2414 C C . LEU A 1 309 ? -7.479 4.715 16.529 1.00 95.75 309 LEU A C 1
ATOM 2416 O O . LEU A 1 309 ? -7.065 4.175 15.502 1.00 95.75 309 LEU A O 1
ATOM 2420 N N . ALA A 1 310 ? -8.547 5.518 16.534 1.00 95.19 310 ALA A N 1
ATOM 2421 C CA . ALA A 1 310 ? -9.321 5.827 15.333 1.00 95.19 310 ALA A CA 1
ATOM 2422 C C . ALA A 1 310 ? -8.463 6.493 14.241 1.00 95.19 310 ALA A C 1
ATOM 2424 O O . ALA A 1 310 ? -8.472 6.070 13.087 1.00 95.19 310 ALA A O 1
ATOM 2425 N N . ARG A 1 311 ? -7.644 7.486 14.609 1.00 95.00 311 ARG A N 1
ATOM 2426 C CA . ARG A 1 311 ? -6.779 8.207 13.659 1.00 95.00 311 ARG A CA 1
ATOM 2427 C C . ARG A 1 311 ? -5.683 7.330 13.059 1.00 95.00 311 ARG A C 1
ATOM 2429 O O . ARG A 1 311 ? -5.473 7.396 11.853 1.00 95.00 311 ARG A O 1
ATOM 2436 N N . ILE A 1 312 ? -5.002 6.513 13.869 1.00 93.50 312 ILE A N 1
ATOM 2437 C CA . ILE A 1 312 ? -3.954 5.596 13.377 1.00 93.50 312 ILE A CA 1
ATOM 2438 C C . ILE A 1 312 ? -4.555 4.546 12.432 1.00 93.50 312 ILE A C 1
ATOM 2440 O O . ILE A 1 312 ? -3.907 4.111 11.483 1.00 93.50 312 ILE A O 1
ATOM 2444 N N . THR A 1 313 ? -5.817 4.177 12.657 1.00 92.62 313 THR A N 1
ATOM 2445 C CA . THR A 1 313 ? -6.544 3.233 11.803 1.00 92.62 313 THR A CA 1
ATOM 2446 C C . THR A 1 313 ? -7.323 3.892 10.657 1.00 92.62 313 THR A C 1
ATOM 2448 O O . THR A 1 313 ? -8.036 3.205 9.930 1.00 92.62 313 THR A O 1
ATOM 2451 N N . PHE A 1 314 ? -7.152 5.205 10.453 1.00 91.38 314 PHE A N 1
ATOM 2452 C CA . PHE A 1 314 ? -7.791 6.012 9.404 1.00 91.38 314 PHE A CA 1
ATOM 2453 C C . PHE A 1 314 ? -9.331 6.000 9.410 1.00 91.38 314 PHE A C 1
ATOM 2455 O O . PHE A 1 314 ? -9.958 6.226 8.373 1.00 91.38 314 PHE A O 1
ATOM 2462 N N . VAL A 1 315 ? -9.949 5.782 10.572 1.00 92.81 315 VAL A N 1
ATOM 2463 C CA . VAL A 1 315 ? -11.402 5.914 10.756 1.00 92.81 315 VAL A CA 1
ATOM 2464 C C . VAL A 1 315 ? -11.746 7.236 11.442 1.00 92.81 315 VAL A C 1
ATOM 2466 O O . VAL A 1 315 ? -10.889 7.899 12.027 1.00 92.81 315 VAL A O 1
ATOM 2469 N N . ASP A 1 316 ? -13.007 7.650 11.334 1.00 93.44 316 ASP A N 1
ATOM 2470 C CA . ASP A 1 316 ? -13.486 8.928 11.865 1.00 93.44 316 ASP A CA 1
ATOM 2471 C C . ASP A 1 316 ? -13.471 8.907 13.410 1.00 93.44 316 ASP A C 1
ATOM 2473 O O . ASP A 1 316 ? -14.210 8.100 13.984 1.00 93.44 316 ASP A O 1
ATOM 2477 N N . PRO A 1 317 ? -12.642 9.736 14.082 1.00 94.06 317 PRO A N 1
ATOM 2478 C CA . PRO A 1 317 ? -12.508 9.738 15.540 1.00 94.06 317 PRO A CA 1
ATOM 2479 C C . PRO A 1 317 ? -13.727 10.308 16.269 1.00 94.06 317 PRO A C 1
ATOM 2481 O O . PRO A 1 317 ? -13.871 10.058 17.462 1.00 94.06 317 PRO A O 1
ATOM 2484 N N . ASP A 1 318 ? -14.599 11.038 15.571 1.00 92.75 318 ASP A N 1
ATOM 2485 C CA . ASP A 1 318 ? -15.789 11.651 16.166 1.00 92.75 318 ASP A CA 1
ATOM 2486 C C . ASP A 1 318 ? -17.009 10.710 16.094 1.00 92.75 318 ASP A C 1
ATOM 2488 O O . ASP A 1 318 ? -18.093 11.028 16.589 1.00 92.75 318 ASP A O 1
ATOM 2492 N N . LYS A 1 319 ? -16.846 9.521 15.492 1.00 93.38 319 LYS A N 1
ATOM 2493 C CA . LYS A 1 319 ? -17.879 8.482 15.410 1.00 93.38 319 LYS A CA 1
ATOM 2494 C C . LYS A 1 319 ? -17.589 7.344 16.384 1.00 93.38 319 LYS A C 1
ATOM 2496 O O . LYS A 1 319 ? -16.635 6.594 16.226 1.00 93.38 319 LYS A O 1
ATOM 2501 N N . SER A 1 320 ? -18.472 7.167 17.358 1.00 91.38 320 SER A N 1
ATOM 2502 C CA . SER A 1 320 ? -18.497 5.997 18.243 1.00 91.38 320 SER A CA 1
ATOM 2503 C C . SER A 1 320 ? -19.561 4.998 17.767 1.00 91.38 320 SER A C 1
ATOM 2505 O O . SER A 1 320 ? -20.602 5.435 17.264 1.00 91.38 320 SER A O 1
ATOM 2507 N N . PRO A 1 321 ? -19.361 3.676 17.913 1.00 96.31 321 PRO A N 1
ATOM 2508 C CA . PRO A 1 321 ? -18.192 2.985 18.476 1.00 96.31 321 PRO A CA 1
ATOM 2509 C C . PRO A 1 321 ? -17.023 2.856 17.495 1.00 96.31 321 PRO A C 1
ATOM 2511 O O . PRO A 1 321 ? -17.208 3.004 16.294 1.00 96.31 321 PRO A O 1
ATOM 2514 N N . VAL A 1 322 ? -15.831 2.528 17.998 1.00 97.50 322 VAL A N 1
ATOM 2515 C CA . VAL A 1 322 ? -14.657 2.167 17.182 1.00 97.50 322 VAL A CA 1
ATOM 2516 C C . VAL A 1 322 ? -14.409 0.666 17.305 1.00 97.50 322 VAL A C 1
ATOM 2518 O O . VAL A 1 322 ? -14.324 0.140 18.413 1.00 97.50 322 VAL A O 1
ATOM 2521 N N . ILE A 1 323 ? -14.280 -0.028 16.175 1.00 96.62 323 ILE A N 1
ATOM 2522 C CA . ILE A 1 323 ? -13.970 -1.461 16.109 1.00 96.62 323 ILE A CA 1
ATOM 2523 C C . ILE A 1 323 ? -12.652 -1.621 15.366 1.00 96.62 323 ILE A C 1
ATOM 2525 O O . ILE A 1 323 ? -12.525 -1.119 14.252 1.00 96.62 323 ILE A O 1
ATOM 2529 N N . VAL A 1 324 ? -11.690 -2.337 15.948 1.00 95.31 324 VAL A N 1
ATOM 2530 C CA . VAL A 1 324 ? -10.391 -2.613 15.317 1.00 95.31 324 VAL A CA 1
ATOM 2531 C C . VAL A 1 324 ? -10.050 -4.088 15.448 1.00 95.31 324 VAL A C 1
ATOM 2533 O O . VAL A 1 324 ? -10.071 -4.646 16.541 1.00 95.31 324 VAL A O 1
ATOM 2536 N N . VAL A 1 325 ? -9.696 -4.723 14.334 1.00 93.81 325 VAL A N 1
ATOM 2537 C CA . VAL A 1 325 ? -9.142 -6.080 14.322 1.00 93.81 325 VAL A CA 1
ATOM 2538 C C . VAL A 1 325 ? -7.625 -5.972 14.352 1.00 93.81 325 VAL A C 1
ATOM 2540 O O . VAL A 1 325 ? -7.031 -5.344 13.474 1.00 93.81 325 VAL A O 1
ATOM 2543 N N . ILE A 1 326 ? -7.005 -6.585 15.356 1.00 92.75 326 ILE A N 1
ATOM 2544 C CA . ILE A 1 326 ? -5.584 -6.447 15.667 1.00 92.75 326 ILE A CA 1
ATOM 2545 C C . ILE A 1 326 ? -4.902 -7.812 15.599 1.00 92.75 326 ILE A C 1
ATOM 2547 O O . ILE A 1 326 ? -5.385 -8.805 16.150 1.00 92.75 326 ILE A O 1
ATOM 2551 N N . ARG A 1 327 ? -3.738 -7.852 14.949 1.00 89.69 327 ARG A N 1
ATOM 2552 C CA . ARG A 1 327 ? -2.798 -8.972 15.000 1.00 89.69 327 ARG A CA 1
ATOM 2553 C C . ARG A 1 327 ? -1.602 -8.629 15.894 1.00 89.69 327 ARG A C 1
ATOM 2555 O O . ARG A 1 327 ? -1.145 -7.483 15.871 1.00 89.69 327 ARG A O 1
ATOM 2562 N N . PRO A 1 328 ? -1.078 -9.614 16.642 1.00 86.62 328 PRO A N 1
ATOM 2563 C CA . PRO A 1 328 ? 0.140 -9.438 17.415 1.00 86.62 328 PRO A CA 1
ATOM 2564 C C . PRO A 1 328 ? 1.348 -9.318 16.478 1.00 86.62 328 PRO A C 1
ATOM 2566 O O . PRO A 1 328 ? 1.353 -9.906 15.386 1.00 86.62 328 PRO A O 1
ATOM 2569 N N . GLY A 1 329 ? 2.372 -8.598 16.932 1.00 82.00 329 GLY A N 1
ATOM 2570 C CA . GLY A 1 329 ? 3.681 -8.591 16.283 1.00 82.00 329 GLY A CA 1
ATOM 2571 C C . GLY A 1 329 ? 4.263 -10.003 16.190 1.00 82.00 329 GLY A C 1
ATOM 2572 O O . GLY A 1 329 ? 4.024 -10.847 17.056 1.00 82.00 329 GLY A O 1
ATOM 2573 N N . GLN A 1 330 ? 4.989 -10.293 15.110 1.00 73.25 330 GLN A N 1
ATOM 2574 C CA . GLN A 1 330 ? 5.584 -11.616 14.873 1.00 73.25 330 GLN A CA 1
ATOM 2575 C C . GLN A 1 330 ? 6.933 -11.807 15.587 1.00 73.25 330 GLN A C 1
ATOM 2577 O O . GLN A 1 330 ? 7.388 -12.938 15.751 1.00 73.25 330 GLN A O 1
ATOM 2582 N N . ALA A 1 331 ? 7.572 -10.716 16.013 1.00 74.44 331 ALA A N 1
ATOM 2583 C CA . ALA A 1 331 ? 8.838 -10.702 16.741 1.00 74.44 331 ALA A CA 1
ATOM 2584 C C . ALA A 1 331 ? 8.742 -9.796 17.979 1.00 74.44 331 ALA A C 1
ATOM 2586 O O . ALA A 1 331 ? 7.813 -9.003 18.096 1.00 74.44 331 ALA A O 1
ATOM 2587 N N . GLN A 1 332 ? 9.721 -9.907 18.885 1.00 61.78 332 GLN A N 1
ATOM 2588 C CA . GLN A 1 332 ? 9.764 -9.194 20.172 1.00 61.78 332 GLN A CA 1
ATOM 2589 C C . GLN A 1 332 ? 9.614 -7.661 20.037 1.00 61.78 332 GLN A C 1
ATOM 2591 O O . GLN A 1 332 ? 9.085 -7.034 20.947 1.00 61.78 332 GLN A O 1
ATOM 2596 N N . ASP A 1 333 ? 10.027 -7.092 18.899 1.00 73.44 333 ASP A N 1
ATOM 2597 C CA . ASP A 1 333 ? 10.015 -5.647 18.616 1.00 73.44 333 ASP A CA 1
ATOM 2598 C C . ASP A 1 333 ? 9.031 -5.247 17.495 1.00 73.44 333 ASP A C 1
ATOM 2600 O O . ASP A 1 333 ? 9.037 -4.107 17.029 1.00 73.44 333 ASP A O 1
ATOM 2604 N N . ASP A 1 334 ? 8.215 -6.186 17.009 1.00 80.69 334 ASP A N 1
ATOM 2605 C CA . ASP A 1 334 ? 7.268 -5.931 15.922 1.00 80.69 334 ASP A CA 1
ATOM 2606 C C . ASP A 1 334 ? 5.982 -5.302 16.493 1.00 80.69 334 ASP A C 1
ATOM 2608 O O . ASP A 1 334 ? 5.389 -5.870 17.418 1.00 80.69 334 ASP A O 1
ATOM 2612 N N . PRO A 1 335 ? 5.533 -4.131 16.003 1.00 86.31 335 PRO A N 1
ATOM 2613 C CA . PRO A 1 335 ? 4.351 -3.477 16.546 1.00 86.31 335 PRO A CA 1
ATOM 2614 C C . PRO A 1 335 ? 3.080 -4.299 16.306 1.00 86.31 335 PRO A C 1
ATOM 2616 O O . PRO A 1 335 ? 2.963 -5.090 15.364 1.00 86.31 335 PRO A O 1
ATOM 2619 N N . LEU A 1 336 ? 2.067 -4.046 17.136 1.00 91.56 336 LEU A N 1
ATOM 2620 C CA . LEU A 1 336 ? 0.708 -4.505 16.861 1.00 91.56 336 LEU A CA 1
ATOM 2621 C C . LEU A 1 336 ? 0.263 -4.004 15.483 1.00 91.56 336 LEU A C 1
ATOM 2623 O O . LEU A 1 336 ? 0.562 -2.877 15.098 1.00 91.56 336 LEU A O 1
ATOM 2627 N N . THR A 1 337 ? -0.475 -4.824 14.739 1.00 91.94 337 THR A N 1
ATOM 2628 C CA . THR A 1 337 ? -0.945 -4.455 13.397 1.00 91.94 337 THR A CA 1
ATOM 2629 C C . THR A 1 337 ? -2.466 -4.472 13.330 1.00 91.94 337 THR A C 1
ATOM 2631 O O . THR A 1 337 ? -3.090 -5.517 13.515 1.00 91.94 337 THR A O 1
ATOM 2634 N N . GLY A 1 338 ? -3.069 -3.329 13.011 1.00 91.94 338 GLY A N 1
ATOM 2635 C CA . GLY A 1 338 ? -4.481 -3.211 12.668 1.00 91.94 338 GLY A CA 1
ATOM 2636 C C . GLY A 1 338 ? -4.724 -3.693 11.240 1.00 91.94 338 GLY A C 1
ATOM 2637 O O . GLY A 1 338 ? -4.102 -3.190 10.302 1.00 91.94 338 GLY A O 1
ATOM 2638 N N . ILE A 1 339 ? -5.625 -4.664 11.077 1.00 89.31 339 ILE A N 1
ATOM 2639 C CA . ILE A 1 339 ? -5.940 -5.277 9.772 1.00 89.31 339 ILE A CA 1
ATOM 2640 C C . ILE A 1 339 ? -7.297 -4.864 9.204 1.00 89.31 339 ILE A C 1
ATOM 2642 O O . ILE A 1 339 ? -7.560 -5.018 8.010 1.00 89.31 339 ILE A O 1
ATOM 2646 N N . TYR A 1 340 ? -8.150 -4.322 10.065 1.00 90.88 340 TYR A N 1
ATOM 2647 C CA . TYR A 1 340 ? -9.445 -3.754 9.731 1.00 90.88 340 TYR A CA 1
ATOM 2648 C C . TYR A 1 340 ? -9.852 -2.792 10.842 1.00 90.88 340 TYR A C 1
ATOM 2650 O O . TYR A 1 340 ? -9.600 -3.074 12.015 1.00 90.88 340 TYR A O 1
ATOM 2658 N N . ALA A 1 341 ? -10.504 -1.693 10.478 1.00 92.38 341 ALA A N 1
ATOM 2659 C CA . ALA A 1 341 ? -11.135 -0.805 11.434 1.00 92.38 341 ALA A CA 1
ATOM 2660 C C . ALA A 1 341 ? -12.403 -0.181 10.850 1.00 92.38 341 ALA A C 1
ATOM 2662 O O . ALA A 1 341 ? -12.498 0.047 9.643 1.00 92.38 341 ALA A O 1
ATOM 2663 N N . CYS A 1 342 ? -13.359 0.132 11.716 1.00 93.88 342 CYS A N 1
ATOM 2664 C CA . CYS A 1 342 ? -14.497 0.979 11.380 1.00 93.88 342 CYS A CA 1
ATOM 2665 C C . CYS A 1 342 ? -14.911 1.827 12.585 1.00 93.88 342 CYS A C 1
ATOM 2667 O O . CYS A 1 342 ? -14.665 1.450 13.732 1.00 93.88 342 CYS A O 1
ATOM 2669 N N . SER A 1 343 ? -15.553 2.962 12.314 1.00 94.25 343 SER A N 1
ATOM 2670 C CA . SER A 1 343 ? -16.154 3.816 13.333 1.00 94.25 343 SER A CA 1
ATOM 2671 C C . SER A 1 343 ? -17.633 4.087 13.046 1.00 94.25 343 SER A C 1
ATOM 2673 O O . SER A 1 343 ? -18.062 4.125 11.887 1.00 94.25 343 SER A O 1
ATOM 2675 N N . GLY A 1 344 ? -18.425 4.239 14.107 1.00 92.44 344 GLY A N 1
ATOM 2676 C CA . GLY A 1 344 ? -19.884 4.189 14.043 1.00 92.44 344 GLY A CA 1
ATOM 2677 C C . GLY A 1 344 ? -20.425 2.763 13.895 1.00 92.44 344 GLY A C 1
ATOM 2678 O O . GLY A 1 344 ? -19.679 1.784 13.893 1.00 92.44 344 GLY A O 1
ATOM 2679 N N . TYR A 1 345 ? -21.747 2.646 13.765 1.00 91.12 345 TYR A N 1
ATOM 2680 C CA . TYR A 1 345 ? -22.409 1.371 13.498 1.00 91.12 345 TYR A CA 1
ATOM 2681 C C . TYR A 1 345 ? -22.821 1.261 12.029 1.00 91.12 345 TYR A C 1
ATOM 2683 O O . TYR A 1 345 ? -23.501 2.135 11.495 1.00 91.12 345 TYR A O 1
ATOM 2691 N N . ASN A 1 346 ? -22.433 0.150 11.407 1.00 87.88 346 ASN A N 1
ATOM 2692 C CA . ASN A 1 346 ? -22.973 -0.332 10.143 1.00 87.88 346 ASN A CA 1
ATOM 2693 C C . ASN A 1 346 ? -23.344 -1.806 10.329 1.00 87.88 346 ASN A C 1
ATOM 2695 O O . ASN A 1 346 ? -22.577 -2.563 10.933 1.00 87.88 346 ASN A O 1
ATOM 2699 N N . VAL A 1 347 ? -24.491 -2.209 9.785 1.00 86.62 347 VAL A N 1
ATOM 2700 C CA . VAL A 1 347 ? -24.977 -3.594 9.859 1.00 86.62 347 VAL A CA 1
ATOM 2701 C C . VAL A 1 347 ? -23.929 -4.552 9.286 1.00 86.62 347 VAL A C 1
ATOM 2703 O O . VAL A 1 347 ? -23.459 -4.351 8.164 1.00 86.62 347 VAL A O 1
ATOM 2706 N N . GLY A 1 348 ? -23.561 -5.582 10.051 1.00 84.69 348 GLY A N 1
ATOM 2707 C CA . GLY A 1 348 ? -22.597 -6.611 9.640 1.00 84.69 348 GLY A CA 1
ATOM 2708 C C . GLY A 1 348 ? -21.132 -6.264 9.927 1.00 84.69 348 GLY A C 1
ATOM 2709 O O . GLY A 1 348 ? -20.233 -7.048 9.610 1.00 84.69 348 GLY A O 1
ATOM 2710 N N . SER A 1 349 ? -20.852 -5.093 10.509 1.00 88.81 349 SER A N 1
ATOM 2711 C CA . SER A 1 349 ? -19.478 -4.676 10.823 1.00 88.81 349 SER A CA 1
ATOM 2712 C C . SER A 1 349 ? -18.836 -5.536 11.918 1.00 88.81 349 SER A C 1
ATOM 2714 O O . SER A 1 349 ? -17.630 -5.796 11.859 1.00 88.81 349 SER A O 1
ATOM 2716 N N . VAL A 1 350 ? -19.630 -6.037 12.871 1.00 91.19 350 VAL A N 1
ATOM 2717 C CA . VAL A 1 350 ? -19.158 -6.915 13.947 1.00 91.19 350 VAL A CA 1
ATOM 2718 C C . VAL A 1 350 ? -18.889 -8.309 13.401 1.00 91.19 350 VAL A C 1
ATOM 2720 O O . VAL A 1 350 ? -17.814 -8.862 13.647 1.00 91.19 350 VAL A O 1
ATOM 2723 N N . GLU A 1 351 ? -19.815 -8.853 12.606 1.00 87.31 351 GLU A N 1
ATOM 2724 C CA . GLU A 1 351 ? -19.628 -10.155 11.956 1.00 87.31 351 GLU A CA 1
ATOM 2725 C C . GLU A 1 351 ? -18.360 -10.152 11.088 1.00 87.31 351 GLU A C 1
ATOM 2727 O O . GLU A 1 351 ? -17.522 -11.057 11.186 1.00 87.31 351 GLU A O 1
ATOM 2732 N N . LEU A 1 352 ? -18.175 -9.102 10.279 1.00 87.00 352 LEU A N 1
ATOM 2733 C CA . LEU A 1 352 ? -16.996 -8.946 9.437 1.00 87.00 352 LEU A CA 1
ATOM 2734 C C . LEU A 1 352 ? -15.713 -8.879 10.271 1.00 87.00 352 LEU A C 1
ATOM 2736 O O . LEU A 1 352 ? -14.770 -9.613 9.977 1.00 87.00 352 LEU A O 1
ATOM 2740 N N . ALA A 1 353 ? -15.671 -8.051 11.318 1.00 90.19 353 ALA A N 1
ATOM 2741 C CA . ALA A 1 353 ? -14.495 -7.921 12.176 1.00 90.19 353 ALA A CA 1
ATOM 2742 C C . ALA A 1 353 ? -14.106 -9.266 12.821 1.00 90.19 353 ALA A C 1
ATOM 2744 O O . ALA A 1 353 ? -12.945 -9.682 12.772 1.00 90.19 353 ALA A O 1
ATOM 2745 N N . LEU A 1 354 ? -15.089 -9.998 13.353 1.00 88.31 354 LEU A N 1
ATOM 2746 C CA . LEU A 1 354 ? -14.879 -11.322 13.944 1.00 88.31 354 LEU A CA 1
ATOM 2747 C C . LEU A 1 354 ? -14.434 -12.364 12.909 1.00 88.31 354 LEU A C 1
ATOM 2749 O O . LEU A 1 354 ? -13.631 -13.245 13.227 1.00 88.31 354 LEU A O 1
ATOM 2753 N N . ARG A 1 355 ? -14.930 -12.277 11.669 1.00 84.25 355 ARG A N 1
ATOM 2754 C CA . ARG A 1 355 ? -14.512 -13.147 10.564 1.00 84.25 355 ARG A CA 1
ATOM 2755 C C . ARG A 1 355 ? -13.080 -12.850 10.121 1.00 84.25 355 ARG A C 1
ATOM 2757 O O . ARG A 1 355 ? -12.312 -13.788 9.920 1.00 84.25 355 ARG A O 1
ATOM 2764 N N . LEU A 1 356 ? -12.716 -11.574 9.991 1.00 83.62 356 LEU A N 1
ATOM 2765 C CA . LEU A 1 356 ? -11.380 -11.140 9.576 1.00 83.62 356 LEU A CA 1
ATOM 2766 C C . LEU A 1 356 ? -10.300 -11.489 10.596 1.00 83.62 356 LEU A C 1
ATOM 2768 O O . LEU A 1 356 ? -9.187 -11.798 10.196 1.00 83.62 356 LEU A O 1
ATOM 2772 N N . ASN A 1 357 ? -10.627 -11.531 11.889 1.00 82.12 357 ASN A N 1
ATOM 2773 C CA . ASN A 1 357 ? -9.682 -11.953 12.925 1.00 82.12 357 ASN A CA 1
ATOM 2774 C C . ASN A 1 357 ? -9.151 -13.395 12.731 1.00 82.12 357 ASN A C 1
ATOM 2776 O O . ASN A 1 357 ? -8.104 -13.754 13.274 1.00 82.12 357 ASN A O 1
ATOM 2780 N N . ARG A 1 358 ? -9.867 -14.224 11.956 1.00 74.19 358 ARG A N 1
ATOM 2781 C CA . ARG A 1 358 ? -9.538 -15.638 11.692 1.00 74.19 358 ARG A CA 1
ATOM 2782 C C . ARG A 1 358 ? -8.635 -15.852 10.480 1.00 74.19 358 ARG A C 1
ATOM 2784 O O . ARG A 1 358 ? -7.994 -16.894 10.395 1.00 74.19 358 ARG A O 1
ATOM 2791 N N . VAL A 1 359 ? -8.632 -14.904 9.544 1.00 61.53 359 VAL A N 1
ATOM 2792 C CA . VAL A 1 359 ? -7.692 -14.853 8.410 1.00 61.53 359 VAL A CA 1
ATOM 2793 C C . VAL A 1 359 ? -6.418 -14.254 8.950 1.00 61.53 359 VAL A C 1
ATOM 2795 O O . VAL A 1 359 ? -5.305 -14.794 8.789 1.00 61.53 359 VAL A O 1
#

Secondary structure (DSSP, 8-state):
-TTSHHHHHHHSS-HHHHHHHHH-HHHHHHHHTTTPBPPPTTS----HHHHHHH-B--HHHHHHHHHHHHHHTT--EEE-TTT--EEEE-SSSEEETT--S---PEEEEEE-TT-SSPPPBTTTEEEEEEEEETTEEEEEEPP-TTPPEETTEEEEEE-SEEEEEEEEEE-TTS-EEEEEEEEEE-SS-EEEE---PPPPGGGGS--EEPP--EEE-TTS-EEEHHHHHTTS-EEEEEEETT--HHHHHHHHHHHHHHHT-----S--EEEEEEESTTSPPPHHHHHHHTTSSS--PEEE--HHHHHHHHHHTTS-TTSS-EEEEEE--SSTTPPPEEEEEEES--TTHHHHHHHHTT-

Foldseek 3Di:
DVPPVLVVLLVVDDPVVLVVCQQPVLVVLCVLLVQADEDDPPDDDDALVCCSPPRYDDPLRSLVNSCSSCVSSVWHWDQDPPPRATWTDPPPDTDGSPDDPLPQFAKEKEAEPPDPDDAAEPAFKWKFFFDQDSVGTDTHTDDPRVFDDDPRITIDTHGFGKMKMKGWDQEPLRDIDIDIDIDTDDNYYYYDYDDYDDDDPLNNFHWQFDDQFFWAAPVRDTDTPCRVLVQFWEKEKEAEQQDPPQRLVLLVVQQVLCVVPVDPPQSYDYAAEYPPQPDHRHPSNVVSCVSRPDHDRYIYDHLVRQLRRCVSQVEDSVAPIKMWTWHGAPDPPGGITTGDIYGTHDPCPNVVSRVVSRD

Radius of gyration: 34.05 Å; chains: 1; bounding box: 73×56×85 Å

pLDDT: mean 84.82, std 12.82, range [35.88, 98.12]